Protein AF-A0A9E5IVX5-F1 (afdb_monomer)

Mean predicted aligned error: 14.92 Å

Sequence (224 aa):
MNPSAPPQTTRPIVIATRESRLAMWQAEHVQAILQSRGFEVKLLGMTTQGDQILDRSLSKVGGKGLFVKELEVALSEGRADIAVHSLKDVPMDMPEGFSLACVMEREDPRDAWVSSQYATLMDLPQGAVVGTSSLRRTVLLRALRPDLKIEPLRGNLDTGSCSMPLAAHATLAGDVLSLRAAWGDPEGAVQLVNAAISGAVSSLQDAEDLGLQVAHELKRGGAH

Radius of gyration: 21.96 Å; Cα contacts (8 Å, |Δi|>4): 277; chains: 1; bounding box: 55×34×56 Å

Secondary structure (DSSP, 8-state):
---PPPP--SSPEEEEEESSHHHHHHHHHHHHHHHHTT--EEEEEE--HHHH--SS-TTTS--TTTTTHHHHHHHHTTS-SEE---GGGS-SSPPTT------PPPPP-PPPP--SS-SSGGGSPTT-EEE---HHHHHHHHHH-TT-EEE-----TTS--SSS-EEEEEEEETTEEEEEEEE--TTSSSPPEEEEEEEE-SSHHHHHHHHHHHHHHHHHTT--

pLDDT: mean 76.27, std 16.35, range [35.66, 97.5]

Solvent-accessible surface area (backbone atoms only — not comparable to full-atom values): 13964 Å² total; per-residue (Å²): 133,81,84,73,77,68,83,79,66,95,62,66,47,27,35,27,28,44,64,52,68,70,41,42,49,54,42,49,53,52,42,53,56,44,42,76,61,69,45,56,69,45,81,43,72,38,87,40,69,58,78,72,54,83,89,61,64,66,88,76,55,80,60,95,54,58,77,44,58,69,51,52,49,33,42,75,73,64,73,18,76,46,74,58,73,64,73,91,76,54,67,92,73,67,58,90,98,57,76,90,86,77,81,76,88,79,69,87,84,71,86,82,90,86,64,43,85,42,96,46,84,82,66,54,60,91,58,37,78,44,76,49,65,47,67,71,58,52,55,55,47,42,73,78,42,70,61,52,40,76,41,80,49,81,69,55,88,86,52,70,78,80,73,60,58,67,48,79,50,77,49,74,60,86,51,34,41,34,41,39,36,36,31,40,51,93,85,67,85,50,78,74,18,68,25,68,48,70,46,79,33,94,48,72,65,48,48,48,53,53,50,52,50,34,54,50,45,21,41,74,61,69,38,96

Structure (mmCIF, N/CA/C/O backbone):
data_AF-A0A9E5IVX5-F1
#
_entry.id   AF-A0A9E5IVX5-F1
#
loop_
_atom_site.group_PDB
_atom_site.id
_atom_site.type_symbol
_atom_site.label_atom_id
_atom_site.label_alt_id
_atom_site.label_comp_id
_atom_site.label_asym_id
_atom_site.label_entity_id
_atom_site.label_seq_id
_atom_site.pdbx_PDB_ins_code
_atom_site.Cartn_x
_atom_site.Cartn_y
_atom_site.Cartn_z
_atom_site.occupancy
_atom_site.B_iso_or_equiv
_atom_site.auth_seq_id
_atom_site.auth_comp_id
_atom_site.auth_asym_id
_atom_site.auth_atom_id
_atom_site.pdbx_PDB_model_num
ATOM 1 N N . MET A 1 1 ? -32.538 -22.907 15.631 1.00 37.72 1 MET A N 1
ATOM 2 C CA . MET A 1 1 ? -31.561 -22.156 16.447 1.00 37.72 1 MET A CA 1
ATOM 3 C C . MET A 1 1 ? -31.585 -20.730 15.933 1.00 37.72 1 MET A C 1
ATOM 5 O O . MET A 1 1 ? -31.342 -20.542 14.750 1.00 37.72 1 MET A O 1
ATOM 9 N N . ASN A 1 2 ? -32.008 -19.770 16.756 1.00 35.66 2 ASN A N 1
ATOM 10 C CA . ASN A 1 2 ? 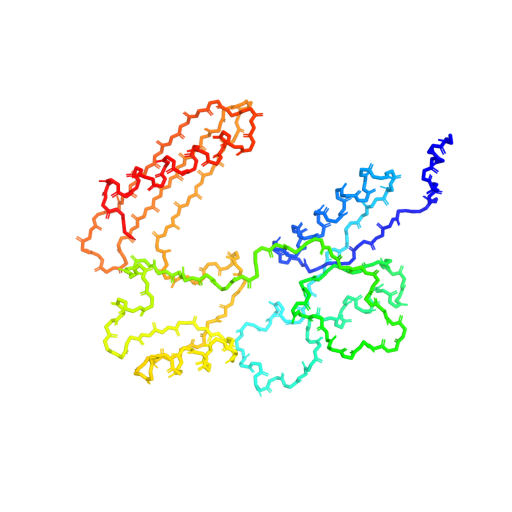-32.056 -18.360 16.364 1.00 35.66 2 ASN A CA 1
ATOM 11 C C . ASN A 1 2 ? -30.627 -17.845 16.139 1.00 35.66 2 ASN A C 1
ATOM 13 O O . ASN A 1 2 ? -29.791 -18.081 17.014 1.00 35.66 2 ASN A O 1
ATOM 17 N N . PRO A 1 3 ? -30.333 -17.124 15.043 1.00 50.91 3 PRO A N 1
ATOM 18 C CA . PRO A 1 3 ? -29.140 -16.299 14.990 1.00 50.91 3 PRO A CA 1
ATOM 19 C C . PRO A 1 3 ? -29.375 -15.150 15.974 1.00 50.91 3 PRO A C 1
ATOM 21 O O . PRO A 1 3 ? -30.138 -14.223 15.712 1.00 50.91 3 PRO A O 1
ATOM 24 N N . SER A 1 4 ? -28.819 -15.279 17.175 1.00 53.94 4 SER A N 1
ATOM 25 C CA . SER A 1 4 ? -28.831 -14.228 18.187 1.00 53.94 4 SER A CA 1
ATOM 26 C C . SER A 1 4 ? -28.247 -12.954 17.583 1.00 53.94 4 SER A C 1
ATOM 28 O O . SER A 1 4 ? -27.148 -12.988 17.028 1.00 53.94 4 SER A O 1
ATOM 30 N N . ALA A 1 5 ? -29.002 -11.859 17.679 1.00 56.22 5 ALA A N 1
ATOM 31 C CA . ALA A 1 5 ? -28.581 -10.539 17.236 1.00 56.22 5 ALA A CA 1
ATOM 32 C C . ALA A 1 5 ? -27.194 -10.190 17.815 1.00 56.22 5 ALA A C 1
ATOM 34 O O . ALA A 1 5 ? -26.908 -10.558 18.961 1.00 56.22 5 ALA A O 1
ATOM 35 N N . PRO A 1 6 ? -26.332 -9.510 17.042 1.00 57.69 6 PRO A N 1
ATOM 36 C CA . PRO A 1 6 ? -25.010 -9.119 17.507 1.00 57.69 6 PRO A CA 1
ATOM 37 C C . PRO A 1 6 ? -25.131 -8.257 18.777 1.00 57.69 6 PRO A C 1
ATOM 39 O O . PRO A 1 6 ? -26.079 -7.474 18.899 1.00 57.69 6 PRO A O 1
ATOM 42 N N . PRO A 1 7 ? -24.206 -8.401 19.745 1.00 56.34 7 PRO A N 1
ATOM 43 C CA . PRO A 1 7 ? -24.205 -7.574 20.943 1.00 56.34 7 PRO A CA 1
ATOM 44 C C . PRO A 1 7 ? -24.099 -6.100 20.541 1.00 56.34 7 PRO A C 1
ATOM 46 O O . PRO A 1 7 ? -23.140 -5.701 19.883 1.00 56.34 7 PRO A O 1
ATOM 49 N N . GLN A 1 8 ? -25.089 -5.293 20.929 1.00 56.38 8 GLN A N 1
ATOM 50 C CA . GLN A 1 8 ? -25.062 -3.847 20.720 1.00 56.38 8 GLN A CA 1
ATOM 51 C C . GLN A 1 8 ? -23.983 -3.248 21.626 1.00 56.38 8 GLN A C 1
ATOM 53 O O . GLN A 1 8 ? -24.196 -3.032 22.820 1.00 56.38 8 GLN A O 1
ATOM 58 N N . THR A 1 9 ? -22.793 -3.018 21.077 1.00 57.31 9 THR A N 1
ATOM 59 C CA . THR A 1 9 ? -21.752 -2.247 21.754 1.00 57.31 9 THR A CA 1
ATOM 60 C C . THR A 1 9 ? -22.249 -0.811 21.886 1.00 57.31 9 THR A C 1
ATOM 62 O O . THR A 1 9 ? -22.510 -0.147 20.888 1.00 57.31 9 THR A O 1
ATOM 65 N N . THR A 1 10 ? -22.397 -0.320 23.117 1.00 70.12 10 THR A N 1
ATOM 66 C CA . THR A 1 10 ? -22.935 1.023 23.407 1.00 70.12 10 THR A CA 1
ATOM 67 C C . THR A 1 10 ? -22.019 2.165 22.961 1.00 70.12 10 THR A C 1
ATOM 69 O O . THR A 1 10 ? -22.434 3.322 22.983 1.00 70.12 10 THR A O 1
ATOM 72 N N . ARG A 1 11 ? -20.781 1.856 22.554 1.00 87.50 11 ARG A N 1
ATOM 73 C CA . ARG A 1 11 ? -19.836 2.804 21.961 1.00 87.50 11 ARG A CA 1
ATOM 74 C C . ARG A 1 11 ? -19.312 2.281 20.617 1.00 87.50 11 ARG A C 1
ATOM 76 O O . ARG A 1 11 ? -19.150 1.065 20.486 1.00 87.50 11 ARG A O 1
ATOM 83 N N . PRO A 1 12 ? -19.030 3.174 19.652 1.00 92.25 12 PRO A N 1
ATOM 84 C CA . PRO A 1 12 ? -18.458 2.794 18.366 1.00 92.25 12 PRO A CA 1
ATOM 85 C C . PRO A 1 12 ? -17.079 2.158 18.532 1.00 92.25 12 PRO A C 1
ATOM 87 O O . PRO A 1 12 ? -16.297 2.592 19.379 1.00 92.25 12 PRO A O 1
ATOM 90 N N . ILE A 1 13 ? -16.780 1.182 17.676 1.00 95.69 13 ILE A N 1
ATOM 91 C CA . ILE A 1 13 ? -15.434 0.631 17.503 1.00 95.69 13 ILE A CA 1
ATOM 92 C C . ILE A 1 13 ? -14.609 1.655 16.724 1.00 95.69 13 ILE A C 1
ATOM 94 O O . ILE A 1 13 ? -14.998 2.065 15.628 1.00 95.69 13 ILE A O 1
ATOM 98 N N . VAL A 1 14 ? -13.467 2.063 17.263 1.00 97.50 14 VAL A N 1
ATOM 99 C CA . VAL A 1 14 ? -12.562 3.001 16.595 1.00 97.50 14 VAL A CA 1
ATOM 100 C C . VAL A 1 14 ? -11.386 2.244 15.979 1.00 97.50 14 VAL A C 1
ATOM 102 O O . VAL A 1 14 ? -10.623 1.582 16.682 1.00 97.50 14 VAL A O 1
ATOM 105 N N . ILE A 1 15 ? -11.238 2.352 14.658 1.00 96.75 15 ILE A N 1
ATOM 106 C CA . ILE A 1 15 ? -10.149 1.746 13.887 1.00 96.75 15 ILE A CA 1
ATOM 107 C C . ILE A 1 15 ? -9.044 2.777 13.672 1.00 96.75 15 ILE A C 1
ATOM 109 O O . ILE A 1 15 ? -9.254 3.761 12.965 1.00 96.75 15 ILE A O 1
ATOM 113 N N . ALA A 1 16 ? -7.857 2.536 14.221 1.00 94.81 16 ALA A N 1
ATOM 114 C CA . ALA A 1 16 ? -6.663 3.299 13.884 1.00 94.81 16 ALA A CA 1
ATOM 115 C C . ALA A 1 16 ? -6.093 2.840 12.531 1.00 94.81 16 ALA A C 1
ATOM 117 O O . ALA A 1 16 ? -5.931 1.640 12.284 1.00 94.81 16 ALA A O 1
ATOM 118 N N . THR A 1 17 ? -5.774 3.791 11.654 1.00 92.19 17 THR A N 1
ATOM 119 C CA . THR A 1 17 ? -5.167 3.516 10.344 1.00 92.19 17 THR A CA 1
ATOM 120 C C . THR A 1 17 ? -4.255 4.655 9.892 1.00 92.19 17 THR A C 1
ATOM 122 O O . THR A 1 17 ? -4.360 5.785 10.369 1.00 92.19 17 THR A O 1
ATOM 125 N N . ARG A 1 18 ? -3.352 4.366 8.952 1.00 87.19 18 ARG A N 1
ATOM 126 C CA . ARG A 1 18 ? -2.540 5.390 8.280 1.00 87.19 18 ARG A CA 1
ATOM 127 C C . ARG A 1 18 ? -3.379 6.163 7.266 1.00 87.19 18 ARG A C 1
ATOM 129 O O . ARG A 1 18 ? -4.259 5.598 6.629 1.00 87.19 18 ARG A O 1
ATOM 136 N N . GLU A 1 19 ? -3.027 7.424 7.033 1.00 84.94 19 GLU A N 1
ATOM 137 C CA . GLU A 1 19 ? -3.744 8.297 6.083 1.00 84.94 19 GLU A CA 1
ATOM 138 C C . GLU A 1 19 ? -3.417 8.041 4.602 1.00 84.94 19 GLU A C 1
ATOM 140 O O . GLU A 1 19 ? -4.061 8.603 3.718 1.00 84.94 19 GLU A O 1
ATOM 145 N N . SER A 1 20 ? -2.439 7.182 4.288 1.00 81.50 20 SER A N 1
ATOM 146 C CA . SER A 1 20 ? -2.194 6.769 2.898 1.00 81.50 20 SER A CA 1
ATOM 147 C C . SER A 1 20 ? -3.444 6.108 2.303 1.00 81.50 20 SER A C 1
ATOM 149 O O . SER A 1 20 ? -4.089 5.316 2.994 1.00 81.50 20 SER A O 1
ATOM 151 N N . ARG A 1 21 ? -3.763 6.345 1.021 1.00 80.69 21 ARG A N 1
ATOM 152 C CA . ARG A 1 21 ? -5.026 5.871 0.421 1.00 80.69 21 ARG A CA 1
ATOM 153 C C . ARG A 1 21 ? -5.206 4.363 0.514 1.00 80.69 21 ARG A C 1
ATOM 155 O O . ARG A 1 21 ? -6.308 3.911 0.792 1.00 80.69 21 ARG A O 1
ATOM 162 N N . LEU A 1 22 ? -4.136 3.583 0.333 1.00 83.81 22 LEU A N 1
ATOM 163 C CA . LEU A 1 22 ? -4.209 2.127 0.491 1.00 83.81 22 LEU A CA 1
ATOM 164 C C . LEU A 1 22 ? -4.570 1.727 1.931 1.00 83.81 22 LEU A C 1
ATOM 166 O O . LEU A 1 22 ? -5.384 0.831 2.122 1.00 83.81 22 LEU A O 1
ATOM 170 N N . ALA A 1 23 ? -3.990 2.378 2.940 1.00 86.50 23 ALA A N 1
ATOM 171 C CA . ALA A 1 23 ? -4.303 2.079 4.337 1.00 86.50 23 ALA A CA 1
ATOM 172 C C . ALA A 1 23 ? -5.721 2.532 4.724 1.00 86.50 23 ALA A C 1
ATOM 174 O O . ALA A 1 23 ? -6.419 1.813 5.440 1.00 86.50 23 ALA A O 1
ATOM 175 N N . MET A 1 24 ? -6.177 3.674 4.200 1.00 90.81 24 MET A N 1
ATOM 176 C CA . MET A 1 24 ? -7.567 4.111 4.342 1.00 90.81 24 MET A CA 1
ATOM 177 C C . MET A 1 24 ? -8.526 3.113 3.695 1.00 90.81 24 MET A C 1
ATOM 179 O O . MET A 1 24 ? -9.446 2.659 4.362 1.00 90.81 24 MET A O 1
ATOM 183 N N . TRP A 1 25 ? -8.250 2.666 2.466 1.00 92.25 25 TRP A N 1
ATOM 184 C CA . TRP A 1 25 ? -9.056 1.648 1.788 1.00 92.25 25 TRP A CA 1
ATOM 185 C C . TRP A 1 25 ? -9.112 0.329 2.576 1.00 92.25 25 TRP A C 1
ATOM 187 O O . TRP A 1 25 ? -10.178 -0.258 2.734 1.00 92.25 25 TRP A O 1
ATOM 197 N N . GLN A 1 26 ? -7.981 -0.125 3.131 1.00 90.75 26 GLN A N 1
ATOM 198 C CA . GLN A 1 26 ? -7.939 -1.321 3.984 1.00 90.75 26 GLN A CA 1
ATOM 199 C C . GLN A 1 26 ? -8.815 -1.155 5.234 1.00 90.75 26 GLN A C 1
ATOM 201 O O . GLN A 1 26 ? -9.540 -2.076 5.614 1.00 90.75 26 GLN A O 1
ATOM 206 N N . ALA A 1 27 ? -8.775 0.020 5.864 1.00 94.81 27 ALA A N 1
ATOM 207 C CA . ALA A 1 27 ? -9.587 0.317 7.037 1.00 94.81 27 ALA A CA 1
ATOM 208 C C . ALA A 1 27 ? -11.080 0.450 6.700 1.00 94.81 27 ALA A C 1
ATOM 210 O O . ALA A 1 27 ? -11.909 -0.074 7.440 1.00 94.81 27 ALA A O 1
ATOM 211 N N . GLU A 1 28 ? -11.425 1.074 5.572 1.00 95.75 28 GLU A N 1
ATOM 212 C CA . GLU A 1 28 ? -12.791 1.164 5.039 1.00 95.75 28 GLU A CA 1
ATOM 213 C C . GLU A 1 28 ? -13.356 -0.223 4.704 1.00 95.75 28 GLU A C 1
ATOM 215 O O . GLU A 1 28 ? -14.508 -0.520 5.015 1.00 95.75 28 GLU A O 1
ATOM 220 N N . HIS A 1 29 ? -12.538 -1.116 4.143 1.00 95.25 29 HIS A N 1
ATOM 221 C CA . HIS A 1 29 ? -12.938 -2.495 3.867 1.00 95.25 29 HIS A CA 1
ATOM 222 C C . HIS A 1 29 ? -13.285 -3.259 5.160 1.00 95.25 29 HIS A C 1
ATOM 224 O O . HIS A 1 29 ? -14.339 -3.894 5.255 1.00 95.25 29 HIS A O 1
ATOM 230 N N . VAL A 1 30 ? -12.451 -3.139 6.201 1.00 95.38 30 VAL A N 1
ATOM 231 C CA . VAL A 1 30 ? -12.738 -3.709 7.532 1.00 95.38 30 VAL A CA 1
ATOM 232 C C . VAL A 1 30 ? -13.971 -3.059 8.163 1.00 95.38 30 VAL A C 1
ATOM 234 O O . VAL A 1 30 ? -14.818 -3.756 8.731 1.00 95.38 30 VAL A O 1
ATOM 237 N N . GLN A 1 31 ? -14.096 -1.737 8.044 1.00 96.75 31 GLN A N 1
ATOM 238 C CA . GLN A 1 31 ? -15.239 -0.972 8.532 1.00 96.75 31 GLN A CA 1
ATOM 239 C C . GLN A 1 31 ? -16.544 -1.477 7.912 1.00 96.75 31 GLN A C 1
ATOM 241 O O . GLN A 1 31 ? -17.482 -1.760 8.655 1.00 96.75 31 GLN A O 1
ATOM 246 N N . ALA A 1 32 ? -16.595 -1.655 6.590 1.00 96.44 32 ALA A N 1
ATOM 247 C CA . ALA A 1 32 ? -17.776 -2.145 5.884 1.00 96.44 32 ALA A CA 1
ATOM 248 C C . ALA A 1 32 ? -18.198 -3.542 6.370 1.00 96.44 32 ALA A C 1
ATOM 250 O O . ALA A 1 32 ? -19.381 -3.793 6.612 1.00 96.44 32 ALA A O 1
ATOM 251 N N . ILE A 1 33 ? -17.236 -4.443 6.600 1.00 94.88 33 ILE A N 1
ATOM 252 C CA . ILE A 1 33 ? -17.513 -5.784 7.135 1.00 94.88 33 ILE A CA 1
ATOM 253 C C . ILE A 1 33 ? -18.098 -5.701 8.547 1.00 94.88 33 ILE A C 1
ATOM 255 O O . ILE A 1 33 ? -19.093 -6.366 8.840 1.00 94.88 33 ILE A O 1
ATOM 259 N N . LEU A 1 34 ? -17.519 -4.890 9.431 1.00 94.06 34 LEU A N 1
ATOM 260 C CA . LEU A 1 34 ? -18.025 -4.724 10.796 1.00 94.06 34 LEU A CA 1
ATOM 261 C C . LEU A 1 34 ? -19.409 -4.053 10.821 1.00 94.06 34 LEU A C 1
ATOM 263 O O . LEU A 1 34 ? -20.295 -4.506 11.545 1.00 94.06 34 LEU A O 1
ATOM 267 N N . GLN A 1 35 ? -19.635 -3.045 9.980 1.00 94.38 35 GLN A N 1
ATOM 268 C CA . GLN A 1 35 ? -20.938 -2.391 9.833 1.00 94.38 35 GLN A CA 1
ATOM 269 C C . GLN A 1 35 ? -22.010 -3.358 9.317 1.00 94.38 35 GLN A C 1
ATOM 271 O O . GLN A 1 35 ? -23.116 -3.383 9.855 1.00 94.38 35 GLN A O 1
ATOM 276 N N . SER A 1 36 ? -21.677 -4.231 8.357 1.00 93.81 36 SER A N 1
ATOM 277 C CA . SER A 1 36 ? -22.594 -5.281 7.875 1.00 93.81 36 SER A CA 1
ATOM 278 C C . SER A 1 36 ? -23.009 -6.274 8.971 1.00 93.81 36 SER A C 1
ATOM 280 O O . SER A 1 36 ? -24.056 -6.912 8.881 1.00 93.81 36 SER A O 1
ATOM 282 N N . ARG A 1 37 ? -22.207 -6.375 10.039 1.00 93.31 37 ARG A N 1
ATOM 283 C CA . ARG A 1 37 ? -22.467 -7.197 11.228 1.00 93.31 37 ARG A CA 1
ATOM 284 C C . ARG A 1 37 ? -23.140 -6.420 12.362 1.00 93.31 37 ARG A C 1
ATOM 286 O O . ARG A 1 37 ? -23.275 -6.964 13.453 1.00 93.31 37 ARG A O 1
ATOM 293 N N . GLY A 1 38 ? -23.572 -5.182 12.120 1.00 93.50 38 GLY A N 1
ATOM 294 C CA . GLY A 1 38 ? -24.344 -4.377 13.066 1.00 93.50 38 GLY A CA 1
ATOM 295 C C . GLY A 1 38 ? -23.522 -3.569 14.073 1.00 93.50 38 GLY A C 1
ATOM 296 O O . GLY A 1 38 ? -24.096 -3.073 15.039 1.00 93.50 38 GLY A O 1
ATOM 297 N N . PHE A 1 39 ? -22.208 -3.423 13.875 1.00 94.75 39 PHE A N 1
ATOM 298 C CA . PHE A 1 39 ? -21.375 -2.566 14.724 1.00 94.75 39 PHE A CA 1
ATOM 299 C C . PHE A 1 39 ? -21.350 -1.121 14.209 1.00 94.75 39 PHE A C 1
ATOM 301 O O . PHE A 1 39 ? -21.232 -0.881 13.007 1.00 94.75 39 PHE A O 1
ATOM 308 N N . GLU A 1 40 ? -21.391 -0.145 15.119 1.00 95.62 40 GLU A N 1
ATOM 309 C CA . GLU A 1 40 ? -21.012 1.232 14.790 1.00 95.62 40 GLU A CA 1
ATOM 310 C C . GLU A 1 40 ? -19.481 1.324 14.755 1.00 95.62 40 GLU A C 1
ATOM 312 O O . GLU A 1 40 ? -18.808 0.870 15.682 1.00 95.62 40 GLU A O 1
ATOM 317 N N . VAL A 1 41 ? -18.921 1.894 13.686 1.00 96.94 41 VAL A N 1
ATOM 318 C CA . VAL A 1 41 ? -17.470 1.900 13.451 1.00 96.94 41 VAL A CA 1
ATOM 319 C C . VAL A 1 41 ? -17.004 3.259 12.944 1.00 96.94 41 VAL A C 1
ATOM 321 O O . VAL A 1 41 ? -17.572 3.792 11.987 1.00 96.94 41 VAL A O 1
ATOM 324 N N . LYS A 1 42 ? -15.938 3.790 13.549 1.00 97.12 42 LYS A N 1
ATOM 325 C CA . LYS A 1 42 ? -15.286 5.056 13.180 1.00 97.12 42 LYS A CA 1
ATOM 326 C C . LYS A 1 42 ? -13.834 4.814 12.780 1.00 97.12 42 LYS A C 1
ATOM 328 O O . LYS A 1 42 ? -13.182 3.933 13.331 1.00 97.12 42 LYS A O 1
ATOM 333 N N . LEU A 1 43 ? -13.328 5.622 11.854 1.00 96.44 43 LEU A N 1
ATOM 334 C CA . LEU A 1 43 ? -11.923 5.606 11.455 1.00 96.44 43 LEU A CA 1
ATOM 335 C C . LEU A 1 43 ? -11.169 6.745 12.145 1.00 96.44 43 LEU A C 1
ATOM 337 O O . LEU A 1 43 ? -11.640 7.881 12.174 1.00 96.44 43 LEU A O 1
ATOM 341 N N . LEU A 1 44 ? -9.993 6.431 12.677 1.00 94.56 44 LEU A N 1
ATOM 342 C CA . LEU A 1 44 ? -9.016 7.374 13.200 1.00 94.56 44 LEU A CA 1
ATOM 343 C C . LEU A 1 44 ? -7.788 7.336 12.284 1.00 94.56 44 LEU A C 1
ATOM 345 O O . LEU A 1 44 ? -6.911 6.483 12.438 1.00 94.56 44 LEU A O 1
ATOM 349 N N . GLY A 1 45 ? -7.760 8.247 11.312 1.00 90.00 45 GLY A N 1
ATOM 350 C CA . GLY A 1 45 ? -6.605 8.457 10.442 1.00 90.00 45 GLY A CA 1
ATOM 351 C C . GLY A 1 45 ? -5.448 9.089 11.212 1.00 90.00 45 GLY A C 1
ATOM 352 O O . GLY A 1 45 ? -5.651 10.001 12.016 1.00 90.00 45 GLY A O 1
ATOM 353 N N . MET A 1 46 ? -4.240 8.573 11.001 1.00 83.94 46 MET A N 1
ATOM 354 C CA . MET A 1 46 ? -3.021 9.058 11.641 1.00 83.94 46 MET A CA 1
ATOM 355 C C . MET A 1 46 ? -1.884 9.180 10.626 1.00 83.94 46 MET A C 1
ATOM 357 O O . MET A 1 46 ? -1.616 8.257 9.852 1.00 83.94 46 MET A O 1
ATOM 361 N N . THR A 1 47 ? -1.170 10.301 10.660 1.00 73.88 47 THR A N 1
ATOM 362 C CA . THR A 1 47 ? 0.097 10.455 9.941 1.00 73.88 47 THR A CA 1
ATOM 363 C C . THR A 1 47 ? 1.221 9.784 10.739 1.00 73.88 47 THR A C 1
ATOM 365 O O . THR A 1 47 ? 1.374 10.056 11.930 1.00 73.88 47 THR A O 1
ATOM 368 N N . THR A 1 48 ? 2.034 8.933 10.107 1.00 65.50 48 THR A N 1
ATOM 369 C CA . THR A 1 48 ? 3.201 8.308 10.769 1.00 65.50 48 THR A CA 1
ATOM 370 C C . THR A 1 48 ? 4.500 9.025 10.407 1.00 65.50 48 THR A C 1
ATOM 372 O O . THR A 1 48 ? 4.593 9.656 9.352 1.00 65.50 48 THR A O 1
ATOM 375 N N . GLN A 1 49 ? 5.553 8.898 11.224 1.00 60.22 49 GLN A N 1
ATOM 376 C CA . GLN A 1 49 ? 6.877 9.434 10.853 1.00 60.22 49 GLN A CA 1
ATOM 377 C C . GLN A 1 49 ? 7.411 8.842 9.540 1.00 60.22 49 GLN A C 1
ATOM 379 O O . GLN A 1 49 ? 8.109 9.523 8.787 1.00 60.22 49 GLN A O 1
ATOM 384 N N . GLY A 1 50 ? 7.057 7.593 9.225 1.00 57.03 50 GLY A N 1
ATOM 385 C CA . GLY A 1 50 ? 7.414 6.966 7.955 1.00 57.03 50 GLY A CA 1
ATOM 386 C C . GLY A 1 50 ? 6.743 7.601 6.729 1.00 57.03 50 GLY A C 1
ATOM 387 O O . GLY A 1 50 ? 7.303 7.517 5.639 1.00 57.03 50 GLY A O 1
ATOM 388 N N . ASP A 1 51 ? 5.603 8.282 6.901 1.00 57.81 51 ASP A N 1
ATOM 389 C CA . ASP A 1 51 ? 4.968 9.094 5.849 1.00 57.81 51 ASP A CA 1
ATOM 390 C C . ASP A 1 51 ? 5.694 10.434 5.636 1.00 57.81 51 ASP A C 1
ATOM 392 O O . ASP A 1 51 ? 5.636 11.011 4.552 1.00 57.81 51 ASP A O 1
ATOM 396 N N . GLN A 1 52 ? 6.415 10.920 6.652 1.00 54.38 52 GLN A N 1
ATOM 397 C CA . GLN A 1 52 ? 7.111 12.211 6.627 1.00 54.38 52 GLN A CA 1
ATOM 398 C C . GLN A 1 52 ? 8.573 12.105 6.152 1.00 54.38 52 GLN A C 1
ATOM 400 O O . GLN A 1 52 ? 9.147 13.091 5.692 1.00 54.38 52 GLN A O 1
ATOM 405 N N . ILE A 1 53 ? 9.196 10.920 6.225 1.00 53.75 53 ILE A N 1
ATOM 406 C CA . ILE A 1 53 ? 10.608 10.702 5.860 1.00 53.75 53 ILE A CA 1
ATOM 407 C C . ILE A 1 53 ? 10.710 9.967 4.511 1.00 53.75 53 ILE A C 1
ATOM 409 O O . ILE A 1 53 ? 10.979 8.766 4.443 1.00 53.75 53 ILE A O 1
ATOM 413 N N . LEU A 1 54 ? 10.547 10.705 3.410 1.00 53.06 54 LEU A N 1
ATOM 414 C CA . LEU A 1 54 ? 10.733 10.183 2.045 1.00 53.06 54 LEU A CA 1
ATOM 415 C C . LEU A 1 54 ? 12.218 10.143 1.607 1.00 53.06 54 LEU A C 1
ATOM 417 O O . LEU A 1 54 ? 12.593 9.304 0.789 1.00 53.06 54 LEU A O 1
ATOM 421 N N . ASP A 1 55 ? 13.080 10.961 2.227 1.00 40.03 55 ASP A N 1
ATOM 422 C CA . ASP A 1 55 ? 14.415 11.332 1.709 1.00 40.03 55 ASP A CA 1
ATOM 423 C C . ASP A 1 55 ? 15.632 10.629 2.354 1.00 40.03 55 ASP A C 1
ATOM 425 O O . ASP A 1 55 ? 16.785 10.997 2.115 1.00 40.03 55 ASP A O 1
ATOM 429 N N . ARG A 1 56 ? 15.437 9.607 3.201 1.00 42.56 56 ARG A N 1
ATOM 430 C CA . ARG A 1 56 ? 16.561 8.865 3.814 1.00 42.56 56 ARG A CA 1
ATOM 431 C C . ARG A 1 56 ? 16.389 7.357 3.726 1.00 42.56 56 ARG A C 1
ATOM 433 O O . ARG A 1 56 ? 15.342 6.810 4.065 1.00 42.56 56 ARG A O 1
ATOM 440 N N . SER A 1 57 ? 17.457 6.669 3.313 1.00 42.19 57 SER A N 1
ATOM 441 C CA . SER A 1 57 ? 17.505 5.205 3.293 1.00 42.19 57 SER A CA 1
ATOM 442 C C . SER A 1 57 ? 17.151 4.633 4.671 1.00 42.19 57 SER A C 1
ATOM 444 O O . SER A 1 57 ? 17.761 4.997 5.675 1.00 42.19 57 SER A O 1
ATOM 446 N N . LEU A 1 58 ? 16.199 3.696 4.703 1.00 45.72 58 LEU A N 1
ATOM 447 C CA . LEU A 1 58 ? 15.740 2.963 5.897 1.00 45.72 58 LEU A CA 1
ATOM 448 C C . LEU A 1 58 ? 16.909 2.214 6.552 1.00 45.72 58 LEU A C 1
ATOM 450 O O . LEU A 1 58 ? 16.896 1.978 7.749 1.00 45.72 58 LEU A O 1
ATOM 454 N N . SER A 1 59 ? 17.962 1.905 5.787 1.00 43.09 59 SER A N 1
ATOM 455 C CA . SER A 1 59 ? 19.197 1.327 6.323 1.00 43.09 59 SER A CA 1
ATOM 456 C C . SER A 1 59 ? 19.988 2.277 7.232 1.00 43.09 59 SER A C 1
ATOM 458 O O . SER A 1 59 ? 20.790 1.803 8.030 1.00 43.09 59 SER A O 1
ATOM 460 N N . LYS A 1 60 ? 19.779 3.600 7.133 1.00 37.97 60 LYS A N 1
ATOM 461 C CA . LYS A 1 60 ? 20.413 4.618 7.994 1.00 37.97 60 LYS A CA 1
ATOM 462 C C . LYS A 1 60 ? 19.514 5.094 9.137 1.00 37.97 60 LYS A C 1
ATOM 464 O O . LYS A 1 60 ? 20.027 5.642 10.107 1.00 37.97 60 LYS A O 1
ATOM 469 N N . VAL A 1 61 ? 18.202 4.891 9.037 1.00 44.41 61 VAL A N 1
ATOM 470 C CA . VAL A 1 61 ? 17.233 5.193 10.098 1.00 44.41 61 VAL A CA 1
ATOM 471 C C . VAL A 1 61 ? 16.873 3.867 10.759 1.00 44.41 61 VAL A C 1
ATOM 473 O O . VAL A 1 61 ? 15.874 3.239 10.427 1.00 44.41 61 VAL A O 1
ATOM 476 N N . GLY A 1 62 ? 17.763 3.375 11.619 1.00 37.75 62 GLY A N 1
ATOM 477 C CA . GLY A 1 62 ? 17.524 2.144 12.363 1.00 37.75 62 GLY A CA 1
ATOM 478 C C . GLY A 1 62 ? 16.209 2.216 13.144 1.00 37.75 62 GLY A C 1
ATOM 479 O O . GLY A 1 62 ? 15.974 3.173 13.877 1.00 37.75 62 GLY A O 1
ATOM 480 N N . GLY A 1 63 ? 15.369 1.193 12.995 1.00 39.44 63 GLY A N 1
ATOM 481 C CA . GLY A 1 63 ? 14.186 0.999 13.830 1.00 39.44 63 GLY A CA 1
ATOM 482 C C . GLY A 1 63 ? 13.144 0.100 13.175 1.00 39.44 63 GLY A C 1
ATOM 483 O O . GLY A 1 63 ? 12.341 0.559 12.367 1.00 39.44 63 GLY A O 1
ATOM 484 N N . LYS A 1 64 ? 13.125 -1.187 13.546 1.00 45.81 64 LYS A N 1
ATOM 485 C CA . LYS A 1 64 ? 11.931 -2.035 13.390 1.00 45.81 64 LYS A CA 1
ATOM 486 C C . LYS A 1 64 ? 10.744 -1.282 14.030 1.00 45.81 64 LYS A C 1
ATOM 488 O O . LYS A 1 64 ? 10.871 -0.877 15.180 1.00 45.81 64 LYS A O 1
ATOM 493 N N . GLY A 1 65 ? 9.642 -1.064 13.304 1.00 50.75 65 GLY A N 1
ATOM 494 C CA . GLY A 1 65 ? 8.411 -0.466 13.864 1.00 50.75 65 GLY A CA 1
ATOM 495 C C . GLY A 1 65 ? 8.077 0.983 13.470 1.00 50.75 65 GLY A C 1
ATOM 496 O O . GLY A 1 65 ? 7.182 1.572 14.069 1.00 50.75 65 GLY A O 1
ATOM 497 N N . LEU A 1 66 ? 8.730 1.560 12.452 1.00 53.03 66 LEU A N 1
ATOM 498 C CA . LEU A 1 66 ? 8.549 2.970 12.042 1.00 53.03 66 LEU A CA 1
ATOM 499 C C . LEU A 1 66 ? 7.123 3.377 11.592 1.00 53.03 66 LEU A C 1
ATOM 501 O O . LEU A 1 66 ? 6.866 4.563 11.430 1.00 53.03 66 LEU A O 1
ATOM 505 N N . PHE A 1 67 ? 6.223 2.413 11.371 1.00 52.97 67 PHE A N 1
ATOM 506 C CA . PHE A 1 67 ? 4.830 2.638 10.950 1.00 52.97 67 PHE A CA 1
ATOM 507 C C . PHE A 1 67 ? 3.791 2.146 11.969 1.00 52.97 67 PHE A C 1
ATOM 509 O O . PHE A 1 67 ? 2.593 2.248 11.716 1.00 52.97 67 PHE A O 1
ATOM 516 N N . VAL A 1 68 ? 4.238 1.540 13.073 1.00 60.25 68 VAL A N 1
ATOM 517 C CA . VAL A 1 68 ? 3.365 0.825 14.020 1.00 60.25 68 VAL A CA 1
ATOM 518 C C . VAL A 1 68 ? 3.265 1.579 15.346 1.00 60.25 68 VAL A C 1
ATOM 520 O O . VAL A 1 68 ? 2.219 1.559 15.985 1.00 60.25 68 VAL A O 1
ATOM 523 N N . LYS A 1 69 ? 4.297 2.352 15.702 1.00 72.25 69 LYS A N 1
ATOM 524 C CA . LYS A 1 69 ? 4.388 3.041 16.991 1.00 72.25 69 LYS A CA 1
ATOM 525 C C . LYS A 1 69 ? 3.243 4.025 17.239 1.00 72.25 69 LYS A C 1
ATOM 527 O O . LYS A 1 69 ? 2.709 4.076 18.340 1.00 72.25 69 LYS A O 1
ATOM 532 N N . GLU A 1 70 ? 2.845 4.813 16.245 1.00 75.81 70 GLU A N 1
ATOM 533 C CA . GLU A 1 70 ? 1.765 5.792 16.412 1.00 75.81 70 GLU A CA 1
ATOM 534 C C . GLU A 1 70 ? 0.394 5.119 16.593 1.00 75.81 70 GLU A C 1
ATOM 536 O O . GLU A 1 70 ? -0.424 5.586 17.389 1.00 75.81 70 GLU A O 1
ATOM 541 N N . LEU A 1 71 ? 0.164 3.999 15.903 1.00 82.31 71 LEU A N 1
ATOM 542 C CA . LEU A 1 71 ? -1.071 3.218 16.008 1.00 82.31 71 LEU A CA 1
ATOM 543 C C . LEU A 1 71 ? -1.124 2.453 17.340 1.00 82.31 71 LEU A C 1
ATOM 545 O O . LEU A 1 71 ? -2.157 2.455 18.005 1.00 82.31 71 LEU A O 1
ATOM 549 N N . GLU A 1 72 ? 0.004 1.900 17.791 1.00 83.12 72 GLU A N 1
ATOM 550 C CA . GLU A 1 72 ? 0.163 1.306 19.127 1.00 83.12 72 GLU A CA 1
ATOM 551 C C . GLU A 1 72 ? -0.127 2.314 20.245 1.00 83.12 72 GLU A C 1
ATOM 553 O O . GLU A 1 72 ? -0.809 1.980 21.211 1.00 83.12 72 GLU A O 1
ATOM 558 N N . VAL A 1 73 ? 0.336 3.562 20.107 1.00 84.94 73 VAL A N 1
ATOM 559 C CA . VAL A 1 73 ? 0.031 4.635 21.068 1.00 84.94 73 VAL A CA 1
ATOM 560 C C . VAL A 1 73 ? -1.465 4.959 21.078 1.00 84.94 73 VAL A C 1
ATOM 562 O O . VAL A 1 73 ? -2.045 5.145 22.142 1.00 84.94 73 VAL A O 1
ATOM 565 N N . ALA A 1 74 ? -2.129 4.988 19.918 1.00 88.50 74 ALA A N 1
ATOM 566 C CA . ALA A 1 74 ? -3.576 5.215 19.872 1.00 88.50 74 ALA A CA 1
ATOM 567 C C . ALA A 1 74 ? -4.378 4.107 20.564 1.00 88.50 74 ALA A C 1
ATOM 569 O O . ALA A 1 74 ? -5.366 4.397 21.240 1.00 88.50 74 ALA A O 1
ATOM 570 N N . LEU A 1 75 ? -3.937 2.860 20.418 1.00 90.56 75 LEU A N 1
ATOM 571 C CA . LEU A 1 75 ? -4.525 1.710 21.097 1.00 90.56 75 LEU A CA 1
ATOM 572 C C . LEU A 1 75 ? -4.265 1.747 22.612 1.00 90.56 75 LEU A C 1
ATOM 574 O O . LEU A 1 75 ? -5.193 1.555 23.394 1.00 90.56 75 LEU A O 1
ATOM 578 N N . SER A 1 76 ? -3.034 2.034 23.047 1.00 87.94 76 SER A N 1
ATOM 579 C CA . SER A 1 76 ? -2.676 2.038 24.474 1.00 87.94 76 SER A CA 1
ATOM 580 C C . SER A 1 76 ? -3.310 3.193 25.256 1.00 87.94 76 SER A C 1
ATOM 582 O O . SER A 1 76 ? -3.658 3.027 26.423 1.00 87.94 76 SER A O 1
ATOM 584 N N . GLU A 1 77 ? -3.528 4.340 24.609 1.00 91.94 77 GLU A N 1
ATOM 585 C CA . GLU A 1 77 ? -4.238 5.492 25.180 1.00 91.94 77 GLU A CA 1
ATOM 586 C C . GLU A 1 77 ? -5.771 5.348 25.124 1.00 91.94 77 GLU A C 1
ATOM 588 O O . GLU A 1 77 ? -6.491 6.244 25.566 1.00 91.94 77 GLU A O 1
ATOM 593 N N . GLY A 1 78 ? -6.294 4.254 24.555 1.00 90.81 78 GLY A N 1
ATOM 594 C CA . GLY A 1 78 ? -7.734 4.029 24.399 1.00 90.81 78 GLY A CA 1
ATOM 595 C C . GLY A 1 78 ? -8.411 4.973 23.398 1.00 90.81 78 GLY A C 1
ATOM 596 O O . GLY A 1 78 ? -9.635 5.107 23.405 1.00 90.81 78 GLY A O 1
ATOM 597 N N . ARG A 1 79 ? -7.633 5.637 22.531 1.00 93.25 79 ARG A N 1
ATOM 598 C CA . ARG A 1 79 ? -8.152 6.447 21.415 1.00 93.25 79 ARG A CA 1
ATOM 599 C C . ARG A 1 79 ? -8.656 5.581 20.262 1.00 93.25 79 ARG A C 1
ATOM 601 O O . ARG A 1 79 ? -9.465 6.057 19.471 1.00 93.25 79 ARG A O 1
ATOM 608 N N . ALA A 1 80 ? -8.174 4.345 20.165 1.00 94.44 80 ALA A N 1
ATOM 609 C CA . ALA A 1 80 ? -8.621 3.336 19.217 1.00 94.44 80 ALA A CA 1
ATOM 610 C C . ALA A 1 80 ? -8.809 1.977 19.902 1.00 94.44 80 ALA A C 1
ATOM 612 O O . ALA A 1 80 ? -8.193 1.707 20.930 1.00 94.44 80 ALA A O 1
ATOM 613 N N . ASP A 1 81 ? -9.636 1.120 19.306 1.00 94.50 81 ASP A N 1
ATOM 614 C CA . ASP A 1 81 ? -9.906 -0.236 19.795 1.00 94.50 81 ASP A CA 1
ATOM 615 C C . ASP A 1 81 ? -9.159 -1.299 18.977 1.00 94.50 81 ASP A C 1
ATOM 617 O O . ASP A 1 81 ? -8.722 -2.311 19.523 1.00 94.50 81 ASP A O 1
ATOM 621 N N . ILE A 1 82 ? -9.004 -1.074 17.667 1.00 95.06 82 ILE A N 1
ATOM 622 C CA . ILE A 1 82 ? -8.248 -1.946 16.757 1.00 95.06 82 ILE A CA 1
ATOM 623 C C . ILE A 1 82 ? -7.398 -1.119 15.789 1.00 95.06 82 ILE A C 1
ATOM 625 O O . ILE A 1 82 ? -7.714 0.037 15.514 1.00 95.06 82 ILE A O 1
ATOM 629 N N . ALA A 1 83 ? -6.335 -1.715 15.251 1.00 93.19 83 ALA A N 1
ATOM 630 C CA . ALA A 1 83 ? -5.540 -1.139 14.169 1.00 93.19 83 ALA A CA 1
ATOM 631 C C . ALA A 1 83 ? -5.567 -2.057 12.943 1.00 93.19 83 ALA A C 1
ATOM 633 O O . ALA A 1 83 ? -5.522 -3.282 13.077 1.00 93.19 83 ALA A O 1
ATOM 634 N N . VAL A 1 84 ? -5.634 -1.465 11.748 1.00 92.81 84 VAL A N 1
ATOM 635 C CA . VAL A 1 84 ? -5.610 -2.200 10.474 1.00 92.81 84 VAL A CA 1
ATOM 636 C C . VAL A 1 84 ? -4.276 -1.969 9.776 1.00 92.81 84 VAL A C 1
ATOM 638 O O . VAL A 1 84 ? -3.836 -0.835 9.603 1.00 92.81 84 VAL A O 1
ATOM 641 N N . HIS A 1 85 ? -3.636 -3.063 9.361 1.00 86.06 85 HIS A N 1
ATOM 642 C CA . HIS A 1 85 ? -2.334 -3.050 8.705 1.00 86.06 85 HIS A CA 1
ATOM 643 C C . HIS A 1 85 ? -2.282 -4.025 7.533 1.00 86.06 85 HIS A C 1
ATOM 645 O O . HIS A 1 85 ? -2.894 -5.093 7.550 1.00 86.06 85 HIS A O 1
ATOM 651 N N . SER A 1 86 ? -1.421 -3.714 6.565 1.00 82.38 86 SER A N 1
ATOM 652 C CA . SER A 1 86 ? -0.875 -4.741 5.684 1.00 82.38 86 SER A CA 1
ATOM 653 C C . SER A 1 86 ? -0.020 -5.702 6.511 1.00 82.38 86 SER A C 1
ATOM 655 O O . SER A 1 86 ? 0.939 -5.283 7.153 1.00 82.38 86 SER A O 1
ATOM 657 N N . LEU A 1 87 ? -0.327 -7.001 6.468 1.00 84.75 87 LEU A N 1
ATOM 658 C CA . LEU A 1 87 ? 0.321 -7.995 7.336 1.00 84.75 87 LEU A CA 1
ATOM 659 C C . LEU A 1 87 ? 1.855 -8.033 7.196 1.00 84.75 87 LEU A C 1
ATOM 661 O O . LEU A 1 87 ? 2.557 -8.295 8.164 1.00 84.75 87 LEU A O 1
ATOM 665 N N . LYS A 1 88 ? 2.388 -7.722 6.007 1.00 79.75 88 LYS A N 1
ATOM 666 C CA . LYS A 1 88 ? 3.839 -7.648 5.749 1.00 79.75 88 LYS A CA 1
ATOM 667 C C . LYS A 1 88 ? 4.567 -6.581 6.584 1.00 79.75 88 LYS A C 1
ATOM 669 O O . LYS A 1 88 ? 5.787 -6.647 6.697 1.00 79.75 88 LYS A O 1
ATOM 674 N N . ASP A 1 89 ? 3.828 -5.597 7.093 1.00 78.69 89 ASP A N 1
ATOM 675 C CA . ASP A 1 89 ? 4.349 -4.462 7.855 1.00 78.69 89 ASP A CA 1
ATOM 676 C C . ASP A 1 89 ? 4.163 -4.655 9.374 1.00 78.69 89 ASP A C 1
ATOM 678 O O . ASP A 1 89 ? 4.622 -3.827 10.160 1.00 78.69 89 ASP A O 1
ATOM 682 N N . VAL A 1 90 ? 3.521 -5.754 9.794 1.00 77.31 90 VAL A N 1
ATOM 683 C CA . VAL A 1 90 ? 3.382 -6.144 11.203 1.00 77.31 90 VAL A CA 1
ATOM 684 C C . VAL A 1 90 ? 4.685 -6.813 11.665 1.00 77.31 90 VAL A C 1
ATOM 686 O O . VAL A 1 90 ? 5.221 -7.667 10.949 1.00 77.31 90 VAL A O 1
ATOM 689 N N . PRO A 1 91 ? 5.241 -6.437 12.832 1.00 70.62 91 PRO A N 1
ATOM 690 C CA . PRO A 1 91 ? 6.449 -7.065 13.349 1.00 70.62 91 PRO A CA 1
ATOM 691 C C . PRO A 1 91 ? 6.213 -8.546 13.670 1.00 70.62 91 PRO A C 1
ATOM 693 O O . PRO A 1 91 ? 5.116 -8.961 14.028 1.00 70.62 91 PRO A O 1
ATOM 696 N N . MET A 1 92 ? 7.274 -9.348 13.557 1.00 71.06 92 MET A N 1
ATOM 697 C CA . MET A 1 92 ? 7.238 -10.768 13.931 1.00 71.06 92 MET A CA 1
ATOM 698 C C . MET A 1 92 ? 6.971 -10.950 15.430 1.00 71.06 92 MET A C 1
ATOM 700 O O . MET A 1 92 ? 6.166 -11.794 15.812 1.00 71.06 92 MET A O 1
ATOM 704 N N . ASP A 1 93 ? 7.641 -10.147 16.257 1.00 74.44 93 ASP A N 1
ATOM 705 C CA . ASP A 1 93 ? 7.436 -10.112 17.699 1.00 74.44 93 ASP A CA 1
ATOM 706 C C . ASP A 1 93 ? 6.436 -8.998 18.015 1.00 74.44 93 ASP A C 1
ATOM 708 O O . ASP A 1 93 ? 6.710 -7.823 17.753 1.00 74.44 93 ASP A O 1
ATOM 712 N N . MET A 1 94 ? 5.275 -9.364 18.559 1.00 77.75 94 MET A N 1
ATOM 713 C CA . MET A 1 94 ? 4.297 -8.378 19.012 1.00 77.75 94 MET A CA 1
ATOM 714 C C . MET A 1 94 ? 4.767 -7.740 20.323 1.00 77.75 94 MET A C 1
ATOM 716 O O . MET A 1 94 ? 5.185 -8.473 21.226 1.00 77.75 94 MET A O 1
ATOM 720 N N . PRO A 1 95 ? 4.692 -6.403 20.467 1.00 78.25 95 PRO A N 1
ATOM 721 C CA . PRO A 1 95 ? 4.990 -5.769 21.740 1.00 78.25 95 PRO A CA 1
ATOM 722 C C . PRO A 1 95 ? 3.999 -6.218 22.818 1.00 78.25 95 PRO A C 1
ATOM 724 O O . PRO A 1 95 ? 2.855 -6.586 22.534 1.00 78.25 95 PRO A O 1
ATOM 727 N N . GLU A 1 96 ? 4.443 -6.175 24.071 1.00 81.56 96 GLU A N 1
ATOM 728 C CA . GLU A 1 96 ? 3.607 -6.525 25.215 1.00 81.56 96 GLU A CA 1
ATOM 729 C C . GLU A 1 96 ? 2.321 -5.681 25.237 1.00 81.56 96 GLU A C 1
ATOM 731 O O . GLU A 1 96 ? 2.345 -4.478 24.982 1.00 81.56 96 GLU A O 1
ATOM 736 N N . GLY A 1 97 ? 1.187 -6.326 25.519 1.00 84.75 97 GLY A N 1
ATOM 737 C CA . GLY A 1 97 ? -0.129 -5.681 25.515 1.00 84.75 97 GLY A CA 1
ATOM 738 C C . GLY A 1 97 ? -0.827 -5.645 24.152 1.00 84.75 97 GLY A C 1
ATOM 739 O O . GLY A 1 97 ? -2.004 -5.293 24.096 1.00 84.75 97 GLY A O 1
ATOM 740 N N . PHE A 1 98 ? -0.165 -6.073 23.073 1.00 86.00 98 PHE A N 1
ATOM 741 C CA . PHE A 1 98 ? -0.762 -6.163 21.741 1.00 86.00 98 PHE A CA 1
ATOM 742 C C . PHE A 1 98 ? -0.860 -7.609 21.260 1.00 86.00 98 PHE A C 1
ATOM 744 O O . PHE A 1 98 ? -0.064 -8.475 21.616 1.00 86.00 98 PHE A O 1
ATOM 751 N N . SER A 1 99 ? -1.846 -7.876 20.406 1.00 87.38 99 SER A N 1
ATOM 752 C CA . SER A 1 99 ? -1.992 -9.172 19.747 1.00 87.38 99 SER A CA 1
ATOM 753 C C . SER A 1 99 ? -2.523 -9.001 18.330 1.00 87.38 99 SER A C 1
ATOM 755 O O . SER A 1 99 ? -3.295 -8.083 18.045 1.00 87.38 99 SER A O 1
ATOM 757 N N . LEU A 1 100 ? -2.116 -9.899 17.432 1.00 87.81 100 LEU A N 1
ATOM 758 C CA . LEU A 1 100 ? -2.720 -10.013 16.110 1.00 87.81 100 LEU A CA 1
ATOM 759 C C . LEU A 1 100 ? -4.065 -10.735 16.253 1.00 87.81 100 LEU A C 1
ATOM 761 O O . LEU A 1 100 ? -4.125 -11.962 16.267 1.00 87.81 100 LEU A O 1
ATOM 765 N N . ALA A 1 101 ? -5.140 -9.962 16.397 1.00 88.88 101 ALA A N 1
ATOM 766 C CA . ALA A 1 101 ? -6.466 -10.502 16.694 1.00 88.88 101 ALA A CA 1
ATOM 767 C C . ALA A 1 101 ? -7.147 -11.177 15.490 1.00 88.88 101 ALA A C 1
ATOM 769 O O . ALA A 1 101 ? -7.990 -12.054 15.665 1.00 88.88 101 ALA A O 1
ATOM 770 N N . CYS A 1 102 ? -6.823 -10.749 14.268 1.00 90.38 102 CYS A N 1
ATOM 771 C CA . CYS A 1 102 ? -7.486 -11.215 13.056 1.00 90.38 102 CYS A CA 1
ATOM 772 C C . CYS A 1 102 ? -6.553 -11.116 11.848 1.00 90.38 102 CYS A C 1
ATOM 774 O O . CYS A 1 102 ? -5.795 -10.155 11.712 1.00 90.38 102 CYS A O 1
ATOM 776 N N . VAL A 1 103 ? -6.659 -12.093 10.950 1.00 90.25 103 VAL A N 1
ATOM 777 C CA . VAL A 1 103 ? -6.100 -12.044 9.599 1.00 90.25 103 VAL A CA 1
ATOM 778 C C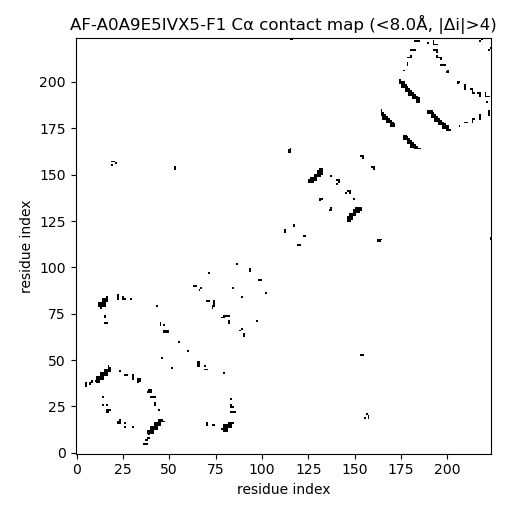 . VAL A 1 103 ? -7.263 -12.230 8.634 1.00 90.25 103 VAL A C 1
ATOM 780 O O . VAL A 1 103 ? -8.034 -13.179 8.768 1.00 90.25 103 VAL A O 1
ATOM 783 N N . MET A 1 104 ? -7.412 -11.297 7.697 1.00 89.00 104 MET A N 1
ATOM 784 C CA . MET A 1 104 ? -8.480 -11.337 6.699 1.00 89.00 104 MET A CA 1
ATOM 785 C C . MET A 1 104 ? -8.202 -12.383 5.618 1.00 89.00 104 MET A C 1
ATOM 787 O O . MET A 1 104 ? -7.105 -12.942 5.538 1.00 89.00 104 MET A O 1
ATOM 791 N N . GLU A 1 105 ? -9.201 -12.626 4.769 1.00 87.44 105 GLU A N 1
ATOM 792 C CA . GLU A 1 105 ? -8.998 -13.389 3.544 1.00 87.44 105 GLU A CA 1
ATOM 793 C C . GLU A 1 105 ? -7.871 -12.767 2.710 1.00 87.44 105 GLU A C 1
ATOM 795 O O . GLU A 1 105 ? -7.692 -11.548 2.658 1.00 87.44 105 GLU A O 1
ATOM 800 N N . ARG A 1 106 ? -7.034 -13.633 2.141 1.00 82.62 106 ARG A N 1
ATOM 801 C CA . ARG A 1 106 ? -5.786 -13.222 1.513 1.00 82.62 106 ARG A CA 1
ATOM 802 C C . ARG A 1 106 ? -6.025 -12.899 0.044 1.00 82.62 106 ARG A C 1
ATOM 804 O O . ARG A 1 106 ? -6.322 -13.798 -0.733 1.00 82.62 106 ARG A O 1
ATOM 811 N N . GLU A 1 107 ? -5.778 -11.648 -0.321 1.00 84.94 107 GLU A N 1
ATOM 812 C CA . GLU A 1 107 ? -5.675 -11.219 -1.718 1.00 84.94 107 GLU A CA 1
ATOM 813 C C . GLU A 1 107 ? -4.441 -11.807 -2.424 1.00 84.94 107 GLU A C 1
ATOM 815 O O . GLU A 1 107 ? -3.575 -12.423 -1.792 1.00 84.94 107 GLU A O 1
ATOM 820 N N . ASP A 1 108 ? -4.334 -11.597 -3.741 1.00 83.75 108 ASP A N 1
ATOM 821 C CA . ASP A 1 108 ? -3.211 -12.090 -4.546 1.00 83.75 108 ASP A CA 1
ATOM 822 C C . ASP A 1 108 ? -1.846 -11.720 -3.917 1.00 83.75 108 ASP A C 1
ATOM 824 O O . ASP A 1 108 ? -1.500 -10.540 -3.796 1.00 83.75 108 ASP A O 1
ATOM 828 N N . PRO A 1 109 ? -1.036 -12.714 -3.502 1.00 80.75 109 PRO A N 1
ATOM 829 C CA . PRO A 1 109 ? 0.216 -12.458 -2.807 1.00 80.75 109 PRO A CA 1
ATOM 830 C C . PRO A 1 109 ? 1.413 -12.226 -3.738 1.00 80.75 109 PRO A C 1
ATOM 832 O O . PRO A 1 109 ? 2.540 -12.108 -3.243 1.00 80.75 109 PRO A O 1
ATOM 835 N N . ARG A 1 110 ? 1.217 -12.252 -5.061 1.00 83.19 110 ARG A N 1
ATOM 836 C CA . ARG A 1 110 ? 2.302 -12.158 -6.044 1.00 83.19 110 ARG A CA 1
ATOM 837 C C . ARG A 1 110 ? 2.865 -10.740 -6.132 1.00 83.19 110 ARG A C 1
ATOM 839 O O . ARG A 1 110 ? 2.197 -9.744 -5.875 1.00 83.19 110 ARG A O 1
ATOM 846 N N . ASP A 1 111 ? 4.132 -10.651 -6.528 1.00 82.38 111 ASP A N 1
ATOM 847 C CA . ASP A 1 111 ? 4.695 -9.385 -6.991 1.00 82.38 111 ASP A CA 1
ATOM 848 C C . ASP A 1 111 ? 4.196 -9.099 -8.416 1.00 82.38 111 ASP A C 1
ATOM 850 O O . ASP A 1 111 ? 4.103 -10.013 -9.235 1.00 82.38 111 ASP A O 1
ATOM 854 N N . ALA A 1 112 ? 3.920 -7.832 -8.723 1.00 80.19 112 ALA A N 1
ATOM 855 C CA . ALA A 1 112 ? 3.587 -7.387 -10.072 1.00 80.19 112 ALA A CA 1
ATOM 856 C C . ALA A 1 112 ? 4.823 -6.811 -10.776 1.00 80.19 112 ALA A C 1
ATOM 858 O O . ALA A 1 112 ? 5.623 -6.095 -10.164 1.00 80.19 112 ALA A O 1
ATOM 859 N N . TRP A 1 113 ? 4.957 -7.106 -12.068 1.00 83.44 113 TRP A N 1
ATOM 860 C CA . TRP A 1 113 ? 5.872 -6.407 -12.965 1.00 83.44 113 TRP A CA 1
ATOM 861 C C . TRP A 1 113 ? 5.160 -5.183 -13.543 1.00 83.44 113 TRP A C 1
ATOM 863 O O . TRP A 1 113 ? 4.024 -5.294 -13.997 1.00 83.44 113 TRP A O 1
ATOM 873 N N . VAL A 1 114 ? 5.814 -4.022 -13.506 1.00 78.00 114 VAL A N 1
ATOM 874 C CA . VAL A 1 114 ? 5.267 -2.764 -14.027 1.00 78.00 114 VAL A CA 1
ATOM 875 C C . VAL A 1 114 ? 6.339 -2.103 -14.879 1.00 78.00 114 VAL A C 1
ATOM 877 O O . VAL A 1 114 ? 7.414 -1.772 -14.381 1.00 78.00 114 VAL A O 1
ATOM 880 N N . SER A 1 115 ? 6.052 -1.932 -16.164 1.00 78.44 115 SER A N 1
ATOM 881 C CA . SER A 1 1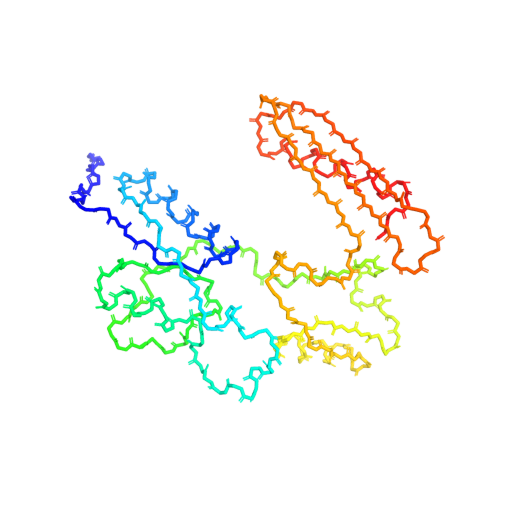15 ? 6.916 -1.255 -17.127 1.00 78.44 115 SER A CA 1
ATOM 882 C C . SER A 1 115 ? 6.059 -0.678 -18.251 1.00 78.44 115 SER A C 1
ATOM 884 O O . SER A 1 115 ? 5.050 -1.273 -18.620 1.00 78.44 115 SER A O 1
ATOM 886 N N . SER A 1 116 ? 6.476 0.470 -18.781 1.00 76.81 116 SER A N 1
ATOM 887 C CA . SER A 1 116 ? 5.903 1.127 -19.963 1.00 76.81 116 SER A CA 1
ATOM 888 C C . SER A 1 116 ? 6.508 0.658 -21.287 1.00 76.81 116 SER A C 1
ATOM 890 O O . SER A 1 116 ? 6.036 1.039 -22.344 1.00 76.81 116 SER A O 1
ATOM 892 N N . GLN A 1 117 ? 7.594 -0.117 -21.251 1.00 79.50 117 GLN A N 1
ATOM 893 C CA . GLN A 1 117 ? 8.341 -0.488 -22.459 1.00 79.50 117 GLN A CA 1
ATOM 894 C C . GLN A 1 117 ? 8.495 -2.003 -22.618 1.00 79.50 117 GLN A C 1
ATOM 896 O O . GLN A 1 117 ? 8.556 -2.504 -23.737 1.00 79.50 117 GLN A O 1
ATOM 901 N N . TYR A 1 118 ? 8.556 -2.748 -21.510 1.00 82.44 118 TYR A N 1
ATOM 902 C CA . TYR A 1 118 ? 8.920 -4.164 -21.518 1.00 82.44 118 TYR A CA 1
ATOM 903 C C . TYR A 1 118 ? 7.843 -5.007 -20.839 1.00 82.44 118 TYR A C 1
ATOM 905 O O . TYR A 1 118 ? 7.551 -4.825 -19.657 1.00 82.44 118 TYR A O 1
ATOM 913 N N . ALA A 1 119 ? 7.269 -5.967 -21.565 1.00 83.69 119 ALA A N 1
ATOM 914 C CA . ALA A 1 119 ? 6.173 -6.794 -21.061 1.00 83.69 119 ALA A CA 1
ATOM 915 C C . ALA A 1 119 ? 6.597 -7.689 -19.886 1.00 83.69 119 ALA A C 1
ATOM 917 O O . ALA A 1 119 ? 5.801 -7.956 -18.984 1.00 83.69 119 ALA A O 1
ATOM 918 N N . THR A 1 120 ? 7.852 -8.141 -19.876 1.00 87.12 120 THR A N 1
ATOM 919 C CA . THR A 1 120 ? 8.394 -9.013 -18.837 1.00 87.12 120 THR A CA 1
ATOM 920 C C . THR A 1 120 ? 9.799 -8.596 -18.408 1.00 87.12 120 THR A C 1
ATOM 922 O O . THR A 1 120 ? 10.516 -7.884 -19.109 1.00 87.12 120 THR A O 1
ATOM 925 N N . LEU A 1 121 ? 10.233 -9.117 -17.258 1.00 84.75 121 LEU A N 1
ATOM 926 C CA . LEU A 1 121 ? 11.606 -8.968 -16.769 1.00 84.75 121 LEU A CA 1
ATOM 927 C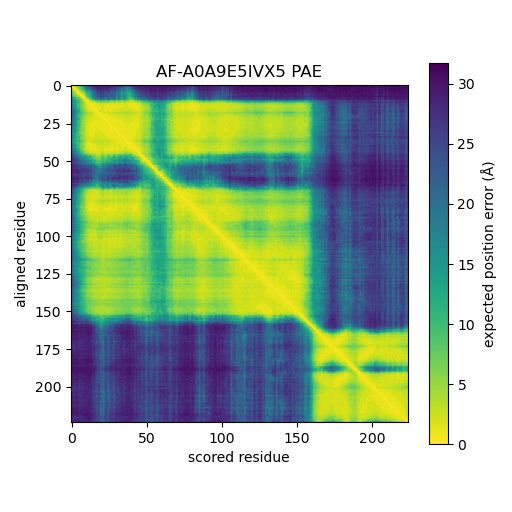 C . LEU A 1 121 ? 12.657 -9.467 -17.780 1.00 84.75 121 LEU A C 1
ATOM 929 O O . LEU A 1 121 ? 13.771 -8.946 -17.821 1.00 84.75 121 LEU A O 1
ATOM 933 N N . MET A 1 122 ? 12.323 -10.494 -18.568 1.00 90.31 122 MET A N 1
ATOM 934 C CA . MET A 1 122 ? 13.268 -11.109 -19.503 1.00 90.31 122 MET A CA 1
ATOM 935 C C . MET A 1 122 ? 13.476 -10.276 -20.766 1.00 90.31 122 MET A C 1
ATOM 937 O O . MET A 1 122 ? 14.523 -10.410 -21.393 1.00 90.31 122 MET A O 1
ATOM 941 N N . ASP A 1 123 ? 12.549 -9.369 -21.074 1.00 91.88 123 ASP A N 1
ATOM 942 C CA . ASP A 1 123 ? 12.633 -8.494 -22.247 1.00 91.88 123 ASP A CA 1
ATOM 943 C C . ASP A 1 123 ? 13.594 -7.314 -22.029 1.00 91.88 123 ASP A C 1
ATOM 945 O O . ASP A 1 123 ? 13.936 -6.602 -22.971 1.00 91.88 123 ASP A O 1
ATOM 949 N N . LEU A 1 124 ? 14.052 -7.098 -20.789 1.00 89.94 124 LEU A N 1
ATOM 950 C CA . LEU A 1 124 ? 14.948 -5.996 -20.460 1.00 89.94 124 LEU A CA 1
ATOM 951 C C . LEU A 1 124 ? 16.317 -6.140 -21.141 1.00 89.94 124 LEU A C 1
ATOM 953 O O . LEU A 1 124 ? 16.947 -7.203 -21.002 1.00 89.94 124 LEU A O 1
ATOM 957 N N . PRO A 1 125 ? 16.854 -5.056 -21.739 1.00 94.00 125 PRO A N 1
ATOM 958 C CA . PRO A 1 125 ? 18.198 -5.059 -22.294 1.00 94.00 125 PRO A CA 1
ATOM 959 C C . PRO A 1 125 ? 19.244 -5.326 -21.207 1.00 94.00 125 PRO A C 1
ATOM 961 O O . PRO A 1 125 ? 19.005 -5.162 -20.005 1.00 94.00 125 PRO A O 1
ATOM 964 N N . GLN A 1 126 ? 20.430 -5.756 -21.631 1.00 94.19 126 GLN A N 1
ATOM 965 C CA . GLN A 1 126 ? 21.528 -6.009 -20.708 1.00 94.19 126 GLN A CA 1
ATOM 966 C C . GLN A 1 126 ? 21.887 -4.733 -19.934 1.00 94.19 126 GLN A C 1
ATOM 968 O O . GLN A 1 126 ? 22.085 -3.671 -20.524 1.00 94.19 126 GLN A O 1
ATOM 973 N N . GLY A 1 127 ? 21.997 -4.836 -18.609 1.00 91.81 127 GLY A N 1
ATOM 974 C CA . GLY A 1 127 ? 22.346 -3.693 -17.762 1.00 91.81 127 GLY A CA 1
ATOM 975 C C . GLY A 1 127 ? 21.205 -2.705 -17.503 1.00 91.81 127 GLY A C 1
ATOM 976 O O . GLY A 1 127 ? 21.477 -1.595 -17.031 1.00 91.81 127 GLY A O 1
ATOM 977 N N . ALA A 1 128 ? 19.958 -3.086 -17.806 1.00 92.31 128 ALA A N 1
ATOM 978 C CA . ALA A 1 128 ? 18.770 -2.280 -17.536 1.00 92.31 128 ALA A CA 1
ATOM 979 C C . ALA A 1 128 ? 18.602 -1.950 -16.044 1.00 92.31 128 ALA A C 1
ATOM 981 O O . ALA A 1 128 ? 19.094 -2.660 -15.161 1.00 92.31 128 ALA A O 1
ATOM 982 N N . VAL A 1 129 ? 17.876 -0.862 -15.775 1.00 89.12 129 VAL A N 1
ATOM 983 C CA . VAL A 1 129 ? 17.598 -0.374 -14.422 1.00 89.12 129 VAL A CA 1
ATOM 984 C C . VAL A 1 129 ? 16.229 -0.863 -13.951 1.00 89.12 129 VAL A C 1
ATOM 986 O O . VAL A 1 129 ? 15.242 -0.706 -14.664 1.00 89.12 129 VAL A O 1
ATOM 989 N N . VAL A 1 130 ? 16.150 -1.413 -12.736 1.00 85.88 130 VAL A N 1
ATOM 990 C CA . VAL A 1 130 ? 14.885 -1.804 -12.090 1.00 85.88 130 VAL A CA 1
ATOM 991 C C . VAL A 1 130 ? 14.749 -1.118 -10.733 1.00 85.88 130 VAL A C 1
ATOM 993 O O . VAL A 1 130 ? 15.622 -1.236 -9.872 1.00 85.88 130 VAL A O 1
ATOM 996 N N . GLY A 1 131 ? 13.629 -0.422 -10.533 1.00 85.56 131 GLY A N 1
ATOM 997 C CA . GLY A 1 131 ? 13.325 0.305 -9.302 1.00 85.56 131 GLY A CA 1
ATOM 998 C C . GLY A 1 131 ? 12.696 -0.582 -8.225 1.00 85.56 131 GLY A C 1
ATOM 999 O O . GLY A 1 131 ? 11.551 -1.013 -8.356 1.00 85.56 131 GLY A O 1
ATOM 1000 N N . THR A 1 132 ? 13.394 -0.831 -7.116 1.00 79.56 132 THR A N 1
ATOM 1001 C CA . THR A 1 132 ? 12.784 -1.411 -5.911 1.00 79.56 132 THR A CA 1
ATOM 1002 C C . THR A 1 132 ? 13.592 -1.114 -4.651 1.00 79.56 132 THR A C 1
ATOM 1004 O O . THR A 1 132 ? 14.809 -1.257 -4.619 1.00 79.56 132 THR A O 1
ATOM 1007 N N . SER A 1 133 ? 12.906 -0.748 -3.564 1.00 78.31 133 SER A N 1
ATOM 1008 C CA . SER A 1 133 ? 13.520 -0.666 -2.226 1.00 78.31 133 SER A CA 1
ATOM 1009 C C . SER A 1 133 ? 13.416 -1.974 -1.424 1.00 78.31 133 SER A C 1
ATOM 1011 O O . SER A 1 133 ? 13.878 -2.038 -0.285 1.00 78.31 133 SER A O 1
ATOM 1013 N N . SER A 1 134 ? 12.785 -3.021 -1.969 1.00 76.31 134 SER A N 1
ATOM 1014 C CA . SER A 1 134 ? 12.594 -4.290 -1.259 1.00 76.31 134 SER A CA 1
ATOM 1015 C C . SER A 1 134 ? 13.822 -5.184 -1.402 1.00 76.31 134 SER A C 1
ATOM 1017 O O . SER A 1 134 ? 14.073 -5.717 -2.480 1.00 76.31 134 SER A O 1
ATOM 1019 N N . LEU A 1 135 ? 14.531 -5.442 -0.297 1.00 71.44 135 LEU A N 1
ATOM 1020 C CA . LEU A 1 135 ? 15.673 -6.367 -0.290 1.00 71.44 135 LEU A CA 1
ATOM 1021 C C . LEU A 1 135 ? 15.295 -7.767 -0.795 1.00 71.44 135 LEU A C 1
ATOM 1023 O O . LEU A 1 135 ? 16.070 -8.380 -1.527 1.00 71.44 135 LEU A O 1
ATOM 1027 N N . ARG A 1 136 ? 14.084 -8.243 -0.466 1.00 80.88 136 ARG A N 1
ATOM 1028 C CA . ARG A 1 136 ? 13.553 -9.521 -0.965 1.00 80.88 136 ARG A CA 1
ATOM 1029 C C . ARG A 1 136 ? 13.537 -9.542 -2.494 1.00 80.88 136 ARG A C 1
ATOM 1031 O O . ARG A 1 136 ? 14.067 -10.472 -3.090 1.00 80.88 136 ARG A O 1
ATOM 1038 N N . ARG A 1 137 ? 12.962 -8.513 -3.126 1.00 78.69 137 ARG A N 1
ATOM 1039 C CA . ARG A 1 137 ? 12.905 -8.415 -4.593 1.00 78.69 137 ARG A CA 1
ATOM 1040 C C . ARG A 1 137 ? 14.300 -8.255 -5.189 1.00 78.69 137 ARG A C 1
ATOM 1042 O O . ARG A 1 137 ? 14.609 -8.944 -6.150 1.00 78.69 137 ARG A O 1
ATOM 1049 N N . THR A 1 138 ? 15.166 -7.436 -4.591 1.00 76.69 138 THR A N 1
ATOM 1050 C CA . THR A 1 138 ? 16.545 -7.233 -5.063 1.00 76.69 138 THR A CA 1
ATOM 1051 C C . THR A 1 138 ? 17.336 -8.536 -5.146 1.00 76.69 138 THR A C 1
ATOM 1053 O O . THR A 1 138 ? 17.986 -8.784 -6.159 1.00 76.69 138 THR A O 1
ATOM 1056 N N . VAL A 1 139 ? 17.284 -9.380 -4.110 1.00 68.44 139 VAL A N 1
ATOM 1057 C CA . VAL A 1 139 ? 18.007 -10.664 -4.106 1.00 68.44 139 VAL A CA 1
ATOM 1058 C C . VAL A 1 139 ? 17.459 -11.604 -5.181 1.00 68.44 139 VAL A C 1
ATOM 1060 O O . VAL A 1 139 ? 18.242 -12.198 -5.919 1.00 68.44 139 VAL A O 1
ATOM 1063 N N . LEU A 1 140 ? 16.132 -11.693 -5.320 1.00 73.75 140 LEU A N 1
ATOM 1064 C CA . LEU A 1 140 ? 15.493 -12.536 -6.337 1.00 73.75 140 LEU A CA 1
ATOM 1065 C C . LEU A 1 140 ? 15.809 -12.061 -7.763 1.00 73.75 140 LEU A C 1
ATOM 1067 O O . LEU A 1 140 ? 16.169 -12.869 -8.615 1.00 73.75 140 LEU A O 1
ATOM 1071 N N . LEU A 1 141 ? 15.740 -10.751 -8.012 1.00 79.31 141 LEU A N 1
ATOM 1072 C CA . LEU A 1 141 ? 16.064 -10.157 -9.310 1.00 79.31 141 LEU A CA 1
ATOM 1073 C C . LEU A 1 141 ? 17.526 -10.397 -9.687 1.00 79.31 141 LEU A C 1
ATOM 1075 O O . LEU A 1 141 ? 17.796 -10.808 -10.809 1.00 79.31 141 LEU A O 1
ATOM 1079 N N . ARG A 1 142 ? 18.465 -10.213 -8.751 1.00 76.94 142 ARG A N 1
ATOM 1080 C CA . ARG A 1 142 ? 19.897 -10.449 -9.004 1.00 76.94 142 ARG A CA 1
ATOM 1081 C C . ARG A 1 142 ? 20.232 -11.919 -9.234 1.00 76.94 142 ARG A C 1
ATOM 1083 O O . ARG A 1 142 ? 21.164 -12.200 -9.976 1.00 76.94 142 ARG A O 1
ATOM 1090 N N . ALA A 1 143 ? 19.499 -12.842 -8.615 1.00 70.88 143 ALA A N 1
ATOM 1091 C CA . ALA A 1 143 ? 19.672 -14.269 -8.872 1.00 70.88 143 ALA A CA 1
ATOM 1092 C C . ALA A 1 143 ? 19.227 -14.652 -10.294 1.00 70.88 143 ALA A C 1
ATOM 1094 O O . ALA A 1 143 ? 19.864 -15.488 -10.927 1.00 70.88 143 ALA A O 1
ATOM 1095 N N . LEU A 1 144 ? 18.155 -14.029 -10.798 1.00 81.19 144 LEU A N 1
ATOM 1096 C CA . LEU A 1 144 ? 17.612 -14.294 -12.135 1.00 81.19 144 LEU A CA 1
ATOM 1097 C C . LEU A 1 144 ? 18.360 -13.549 -13.247 1.00 81.19 144 LEU A C 1
ATOM 1099 O O . LEU A 1 144 ? 18.602 -14.105 -14.315 1.00 81.19 144 LEU A O 1
ATOM 1103 N N . ARG A 1 145 ? 18.710 -12.286 -13.006 1.00 86.75 145 ARG A N 1
ATOM 1104 C CA . ARG A 1 145 ? 19.360 -11.379 -13.957 1.00 86.75 145 ARG A CA 1
ATOM 1105 C C . ARG A 1 145 ? 20.471 -10.589 -13.244 1.00 86.75 145 ARG A C 1
ATOM 1107 O O . ARG A 1 145 ? 20.252 -9.449 -12.824 1.00 86.75 145 ARG A O 1
ATOM 1114 N N . PRO A 1 146 ? 21.671 -11.186 -13.080 1.00 84.81 146 PRO A N 1
ATOM 1115 C CA . PRO A 1 146 ? 22.789 -10.568 -12.357 1.00 84.81 146 PRO A CA 1
ATOM 1116 C C . PRO A 1 146 ? 23.295 -9.256 -12.966 1.00 84.81 146 PRO A C 1
ATOM 1118 O O . PRO A 1 146 ? 23.987 -8.495 -12.293 1.00 84.81 146 PRO A O 1
ATOM 1121 N N . ASP A 1 147 ? 22.977 -9.001 -14.235 1.00 92.31 147 ASP A N 1
ATOM 1122 C CA . ASP A 1 147 ? 23.383 -7.811 -14.975 1.00 92.31 147 ASP A CA 1
ATOM 1123 C C . ASP A 1 147 ? 22.556 -6.559 -14.638 1.00 92.31 147 ASP A C 1
ATOM 1125 O O . ASP A 1 147 ? 23.007 -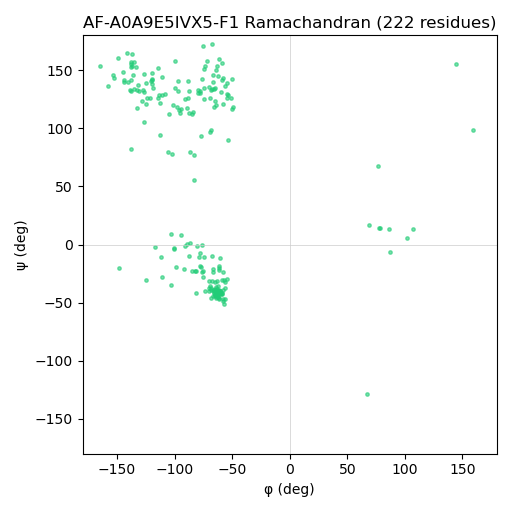5.451 -14.925 1.00 92.31 147 ASP A O 1
ATOM 1129 N N . LEU A 1 148 ? 21.369 -6.706 -14.036 1.00 88.38 148 LEU A N 1
ATOM 1130 C CA . LEU A 1 148 ? 20.480 -5.575 -13.767 1.00 88.38 148 LEU A CA 1
ATOM 1131 C C . LEU A 1 148 ? 21.056 -4.607 -12.732 1.00 88.38 148 LEU A C 1
ATOM 1133 O O . LEU A 1 148 ? 21.572 -4.992 -11.677 1.00 88.38 148 LEU A O 1
ATOM 1137 N N . LYS A 1 149 ? 20.856 -3.317 -12.994 1.00 88.75 149 LYS A N 1
ATOM 1138 C CA . LYS A 1 149 ? 21.117 -2.236 -12.043 1.00 88.75 149 LYS A CA 1
ATOM 1139 C C . LYS A 1 149 ? 19.864 -2.027 -11.197 1.00 88.75 149 LYS A C 1
ATOM 1141 O O . LYS A 1 149 ? 18.822 -1.634 -11.708 1.00 88.75 149 LYS A O 1
ATOM 1146 N N . ILE A 1 150 ? 19.938 -2.322 -9.902 1.00 82.50 150 ILE A N 1
ATOM 1147 C CA . ILE A 1 150 ? 18.791 -2.168 -8.998 1.00 82.50 150 ILE A CA 1
ATOM 1148 C C . ILE A 1 150 ? 18.907 -0.845 -8.250 1.00 82.50 150 ILE A C 1
ATOM 1150 O O . ILE A 1 150 ? 19.845 -0.677 -7.471 1.00 82.50 150 ILE A O 1
ATOM 1154 N N . GLU A 1 151 ? 17.934 0.040 -8.457 1.00 83.38 151 GLU A N 1
ATOM 1155 C CA . GLU A 1 151 ? 17.882 1.370 -7.843 1.00 83.38 151 GLU A CA 1
ATOM 1156 C C . GLU A 1 151 ? 16.740 1.461 -6.817 1.00 83.38 151 GLU A C 1
ATOM 1158 O O . GLU A 1 151 ? 15.677 0.857 -7.006 1.00 83.38 151 GLU A O 1
ATOM 1163 N N . PRO A 1 152 ? 16.919 2.191 -5.703 1.00 73.69 152 PRO A N 1
ATOM 1164 C CA . PRO A 1 152 ? 15.880 2.338 -4.695 1.00 73.69 152 PRO A CA 1
ATOM 1165 C C . PRO A 1 152 ? 14.713 3.180 -5.227 1.00 73.69 152 PRO A C 1
ATOM 1167 O O . PRO A 1 152 ? 14.890 4.321 -5.639 1.00 73.69 152 PRO A O 1
ATOM 1170 N N . LEU A 1 153 ? 13.499 2.633 -5.146 1.00 71.38 153 LEU A N 1
ATOM 1171 C CA . LEU A 1 153 ? 12.250 3.334 -5.467 1.00 71.38 153 LEU A CA 1
ATOM 1172 C C . LEU A 1 153 ? 11.403 3.511 -4.199 1.00 71.38 153 LEU A C 1
ATOM 1174 O O . LEU A 1 153 ? 11.187 2.532 -3.471 1.00 71.38 153 LEU A O 1
ATOM 1178 N N . ARG A 1 154 ? 10.954 4.742 -3.917 1.00 62.00 154 ARG A N 1
ATOM 1179 C CA . ARG A 1 154 ? 10.114 5.110 -2.760 1.00 62.00 154 ARG A CA 1
ATOM 1180 C C . ARG A 1 154 ? 8.944 6.007 -3.160 1.00 62.00 154 ARG A C 1
ATOM 1182 O O . ARG A 1 154 ? 9.049 6.763 -4.117 1.00 62.00 154 ARG A O 1
ATOM 1189 N N . GLY A 1 155 ? 7.871 5.921 -2.378 1.00 57.25 155 GLY A N 1
ATOM 1190 C CA . GLY A 1 155 ? 6.612 6.644 -2.553 1.00 57.25 155 GLY A CA 1
ATOM 1191 C C . GLY A 1 155 ? 5.431 5.765 -2.134 1.00 57.25 155 GLY A C 1
ATOM 1192 O O . GLY A 1 155 ? 5.539 4.536 -2.140 1.00 57.25 155 GLY A O 1
ATOM 1193 N N . ASN A 1 156 ? 4.314 6.386 -1.756 1.00 52.47 156 ASN A N 1
ATOM 1194 C CA . ASN A 1 156 ? 3.021 5.705 -1.691 1.00 52.47 156 ASN A CA 1
ATOM 1195 C C . ASN A 1 156 ? 2.529 5.432 -3.121 1.00 52.47 156 ASN A C 1
ATOM 1197 O O . ASN A 1 156 ? 2.939 6.122 -4.052 1.00 52.47 156 ASN A O 1
ATOM 1201 N N . LEU A 1 157 ? 1.630 4.461 -3.304 1.00 53.12 157 LEU A N 1
ATOM 1202 C CA . LEU A 1 157 ? 1.045 4.173 -4.624 1.00 53.12 157 LEU A CA 1
ATOM 1203 C C . LEU A 1 157 ? 0.399 5.422 -5.261 1.00 53.12 157 LEU A C 1
ATOM 1205 O O . LEU A 1 157 ? 0.416 5.556 -6.479 1.00 53.12 157 LEU A O 1
ATOM 1209 N N . ASP A 1 158 ? -0.108 6.351 -4.441 1.00 42.34 158 ASP A N 1
ATOM 1210 C CA . ASP A 1 158 ? -0.735 7.604 -4.892 1.00 42.34 158 ASP A CA 1
ATOM 1211 C C . ASP A 1 158 ? 0.258 8.723 -5.212 1.00 42.34 158 ASP A C 1
ATOM 1213 O O . ASP A 1 158 ? -0.042 9.614 -6.004 1.00 42.34 158 ASP A O 1
ATOM 1217 N N . THR A 1 159 ? 1.465 8.675 -4.645 1.00 40.62 159 THR A N 1
ATOM 1218 C CA . THR A 1 159 ? 2.589 9.457 -5.162 1.00 40.62 159 THR A CA 1
ATOM 1219 C C . THR A 1 159 ? 3.184 8.644 -6.299 1.00 40.62 159 THR A C 1
ATOM 1221 O O . THR A 1 159 ? 4.190 7.958 -6.117 1.00 40.62 159 THR A O 1
ATOM 1224 N N . GLY A 1 160 ? 2.521 8.662 -7.455 1.00 44.81 160 GLY A N 1
ATOM 1225 C CA . GLY A 1 160 ? 3.069 8.136 -8.697 1.00 44.81 160 GLY A CA 1
ATOM 1226 C C . GLY A 1 160 ? 4.431 8.767 -8.992 1.00 44.81 160 GLY A C 1
ATOM 1227 O O . GLY A 1 160 ? 4.520 9.788 -9.659 1.00 44.81 160 GLY A O 1
ATOM 1228 N N . SER A 1 161 ? 5.494 8.146 -8.494 1.00 36.78 161 SER A N 1
ATOM 1229 C CA . SER A 1 161 ? 6.851 8.291 -9.008 1.00 36.78 161 SER A CA 1
ATOM 1230 C C . SER A 1 161 ? 6.978 7.252 -10.127 1.00 36.78 161 SER A C 1
ATOM 1232 O O . SER A 1 161 ? 7.183 6.066 -9.873 1.00 36.78 161 SER A O 1
ATOM 1234 N N . CYS A 1 162 ? 6.441 7.592 -11.303 1.00 46.62 162 CYS A N 1
ATOM 1235 C CA . CYS A 1 162 ? 7.155 8.185 -12.446 1.00 46.62 162 CYS A CA 1
ATOM 1236 C C . CYS A 1 162 ? 7.999 7.171 -13.233 1.00 46.62 162 CYS A C 1
ATOM 1238 O O . CYS A 1 162 ? 9.221 7.253 -13.279 1.00 46.62 162 CYS A O 1
ATOM 1240 N N . SER A 1 163 ? 7.329 6.230 -13.900 1.00 41.53 163 SER A N 1
ATOM 1241 C CA . SER A 1 163 ? 7.917 5.520 -15.053 1.00 41.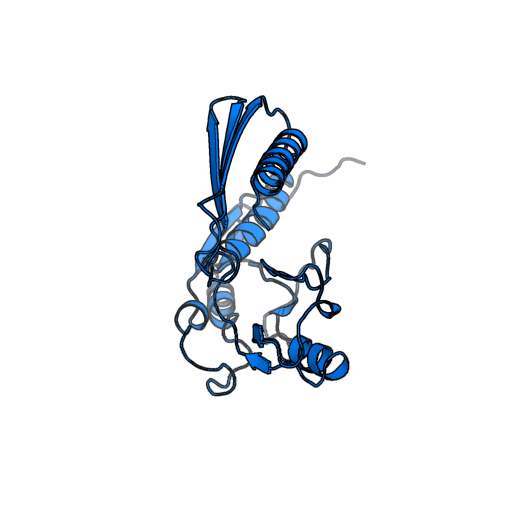53 163 SER A CA 1
ATOM 1242 C C . SER A 1 163 ? 6.892 5.110 -16.115 1.00 41.53 163 SER A C 1
ATOM 1244 O O . SER A 1 163 ? 7.273 4.916 -17.268 1.00 41.53 163 SER A O 1
ATOM 1246 N N . MET A 1 164 ? 5.597 5.039 -15.776 1.00 43.41 164 MET A N 1
ATOM 1247 C CA . MET A 1 164 ? 4.529 4.852 -16.759 1.00 43.41 164 MET A CA 1
ATOM 1248 C C . MET A 1 164 ? 3.784 6.177 -16.982 1.00 43.41 164 MET A C 1
ATOM 1250 O O . MET A 1 164 ? 3.132 6.665 -16.058 1.00 43.41 164 MET A O 1
ATOM 1254 N N . PRO A 1 165 ? 3.893 6.788 -18.168 1.00 54.19 165 PRO A N 1
ATOM 1255 C CA . PRO A 1 165 ? 3.335 8.106 -18.470 1.00 54.19 165 PRO A CA 1
ATOM 1256 C C . PRO A 1 165 ? 1.850 8.006 -18.849 1.00 54.19 165 PRO A C 1
ATOM 1258 O O . PRO A 1 165 ? 1.430 8.420 -19.927 1.00 54.19 165 PRO A O 1
ATOM 1261 N N . LEU A 1 166 ? 1.062 7.409 -17.951 1.00 54.53 166 LEU A N 1
ATOM 1262 C CA . LEU A 1 166 ? -0.369 7.161 -18.096 1.00 54.53 166 LEU A CA 1
ATOM 1263 C C . LEU A 1 166 ? -1.157 8.050 -17.123 1.00 54.53 166 LEU A C 1
ATOM 1265 O O . LEU A 1 166 ? -0.903 8.042 -15.920 1.00 54.53 166 LEU A O 1
ATOM 1269 N N . ALA A 1 167 ? -2.154 8.767 -17.635 1.00 57.59 167 ALA A N 1
ATOM 1270 C CA . ALA A 1 167 ? -3.138 9.517 -16.864 1.00 57.59 167 ALA A CA 1
ATOM 1271 C C . ALA A 1 167 ? -4.537 8.963 -17.151 1.00 57.59 167 ALA A C 1
ATOM 1273 O O . ALA A 1 167 ? -4.882 8.750 -18.308 1.00 57.59 167 ALA A O 1
ATOM 1274 N N . ALA A 1 168 ? -5.360 8.745 -16.126 1.00 66.19 168 ALA A N 1
ATOM 1275 C CA . ALA A 1 168 ? -6.751 8.325 -16.289 1.00 66.19 168 ALA A CA 1
ATOM 1276 C C . ALA A 1 168 ? -7.664 9.080 -15.313 1.00 66.19 168 ALA A C 1
ATOM 1278 O O . ALA A 1 168 ? -7.293 9.330 -14.168 1.00 66.19 168 ALA A O 1
ATOM 1279 N N . HIS A 1 169 ? -8.855 9.451 -15.778 1.00 64.25 169 HIS A N 1
ATOM 1280 C CA . HIS A 1 169 ? -9.856 10.226 -15.054 1.00 64.25 169 HIS A CA 1
ATOM 1281 C C . HIS A 1 169 ? -11.256 9.666 -15.322 1.00 64.25 169 HIS A C 1
ATOM 1283 O O . HIS A 1 169 ? -11.627 9.439 -16.475 1.00 64.25 169 HIS A O 1
ATOM 1289 N N . ALA A 1 170 ? -12.038 9.478 -14.260 1.00 74.62 170 ALA A N 1
ATOM 1290 C CA . ALA A 1 170 ? -13.373 8.894 -14.302 1.00 74.62 170 ALA A CA 1
ATOM 1291 C C . ALA A 1 170 ? -14.403 9.829 -13.655 1.00 74.62 170 ALA A C 1
ATOM 1293 O O . ALA A 1 170 ? -14.137 10.387 -12.593 1.00 74.62 170 ALA A O 1
ATOM 1294 N N . THR A 1 171 ? -15.592 9.956 -14.244 1.00 75.25 171 THR A N 1
ATOM 1295 C CA . THR A 1 171 ? -16.751 10.621 -13.625 1.00 75.25 171 THR A CA 1
ATOM 1296 C C . THR A 1 171 ? -17.989 9.752 -13.753 1.00 75.25 171 THR A C 1
ATOM 1298 O O . THR A 1 171 ? -18.249 9.223 -14.830 1.00 75.25 171 THR A O 1
ATOM 1301 N N . LEU A 1 172 ? -18.778 9.654 -12.686 1.00 78.69 172 LEU A N 1
ATOM 1302 C CA . LEU A 1 172 ? -20.041 8.921 -12.662 1.00 78.69 172 LEU A CA 1
ATOM 1303 C C . LEU A 1 172 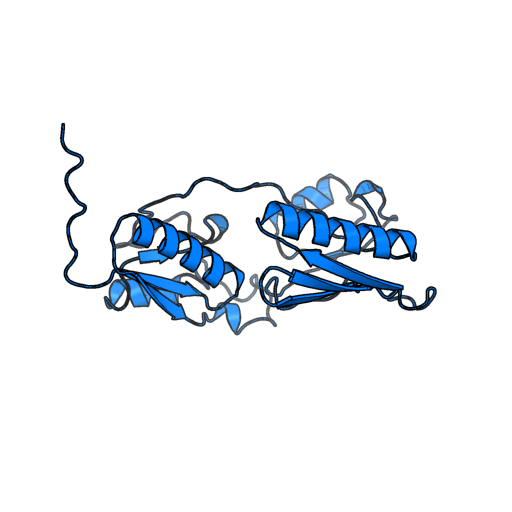? -21.195 9.916 -12.488 1.00 78.69 172 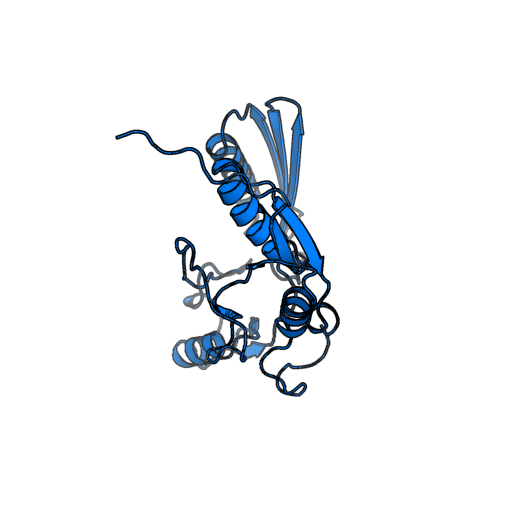LEU A C 1
ATOM 1305 O O . LEU A 1 172 ? -21.207 10.675 -11.518 1.00 78.69 172 LEU A O 1
ATOM 1309 N N . ALA A 1 173 ? -22.138 9.933 -13.430 1.00 88.38 173 ALA A N 1
ATOM 1310 C CA . ALA A 1 173 ? -23.329 10.778 -13.381 1.00 88.38 173 ALA A CA 1
ATOM 1311 C C . ALA A 1 173 ? -24.577 9.908 -13.565 1.00 88.38 173 ALA A C 1
ATOM 1313 O O . ALA A 1 173 ? -24.865 9.443 -14.666 1.00 88.38 173 ALA A O 1
ATOM 1314 N N . GLY A 1 174 ? -25.303 9.671 -12.470 1.00 90.69 174 GLY A N 1
ATOM 1315 C CA . GLY A 1 174 ? -26.336 8.637 -12.444 1.00 90.69 174 GLY A CA 1
ATOM 1316 C C . GLY A 1 174 ? -25.701 7.254 -12.573 1.00 90.69 174 GLY A C 1
ATOM 1317 O O . GLY A 1 174 ? -24.760 6.940 -11.848 1.00 90.69 174 GLY A O 1
ATOM 1318 N N . ASP A 1 175 ? -26.193 6.454 -13.510 1.00 91.50 175 ASP A N 1
ATOM 1319 C CA . ASP A 1 175 ? -25.621 5.161 -13.881 1.00 91.50 175 ASP A CA 1
ATOM 1320 C C . ASP A 1 175 ? -24.569 5.279 -14.991 1.00 91.50 175 ASP A C 1
ATOM 1322 O O . ASP A 1 175 ? -23.997 4.277 -15.379 1.00 91.50 175 ASP A O 1
ATOM 1326 N N . VAL A 1 176 ? -24.257 6.468 -15.512 1.00 92.00 176 VAL A N 1
ATOM 1327 C CA . VAL A 1 176 ? -23.309 6.598 -16.628 1.00 92.00 176 VAL A CA 1
ATOM 1328 C C . VAL A 1 176 ? -21.903 6.908 -16.129 1.00 92.00 176 VAL A C 1
ATOM 1330 O O . VAL A 1 176 ? -21.628 8.002 -15.628 1.00 92.00 176 VAL A O 1
ATOM 1333 N N . LEU A 1 177 ? -20.987 5.957 -16.319 1.00 86.38 177 LEU A N 1
ATOM 1334 C CA . LEU A 1 177 ? -19.557 6.127 -16.085 1.00 86.38 177 LEU A CA 1
ATOM 1335 C C . LEU A 1 177 ? -18.890 6.659 -17.349 1.00 86.38 177 LEU A C 1
ATOM 1337 O O . LEU A 1 177 ? -19.000 6.077 -18.423 1.00 86.38 177 LEU A O 1
ATOM 1341 N N . SER A 1 178 ? -18.166 7.763 -17.210 1.00 86.00 178 SER A N 1
ATOM 1342 C CA . SER A 1 178 ? -17.343 8.359 -18.258 1.00 86.00 178 SER A CA 1
ATOM 1343 C C . SER A 1 178 ? -15.877 8.275 -17.863 1.00 86.00 178 SER A C 1
ATOM 1345 O O . SER A 1 178 ? -15.499 8.748 -16.796 1.00 86.00 178 SER A O 1
ATOM 1347 N N . LEU A 1 179 ? -15.045 7.707 -18.727 1.00 78.25 179 LEU A N 1
ATOM 1348 C CA . LEU A 1 179 ? -13.612 7.536 -18.529 1.00 78.25 179 LEU A CA 1
ATOM 1349 C C . LEU A 1 179 ? -12.854 8.270 -19.628 1.00 78.25 179 LEU A C 1
ATOM 1351 O O . LEU A 1 179 ? -13.217 8.208 -20.801 1.00 78.25 179 LEU A O 1
ATOM 1355 N N . ARG A 1 180 ? -11.779 8.951 -19.249 1.00 76.94 180 ARG A N 1
ATOM 1356 C CA . ARG A 1 180 ? -10.803 9.546 -20.162 1.00 76.94 180 ARG A CA 1
ATOM 1357 C C . ARG A 1 180 ? -9.423 9.144 -19.698 1.00 76.94 180 ARG A C 1
ATOM 1359 O O . ARG A 1 180 ? -9.121 9.274 -18.517 1.00 76.94 180 ARG A O 1
ATOM 1366 N N . ALA A 1 181 ? -8.590 8.685 -20.610 1.00 72.94 181 ALA A N 1
ATOM 1367 C CA . ALA A 1 181 ? -7.216 8.350 -20.319 1.00 72.94 181 ALA A CA 1
ATOM 1368 C C . ALA A 1 181 ? -6.292 8.865 -21.418 1.00 72.94 181 ALA A C 1
ATOM 1370 O O . ALA A 1 181 ? -6.704 9.061 -22.562 1.00 72.94 181 ALA A O 1
ATOM 1371 N N . ALA A 1 182 ? -5.047 9.109 -21.045 1.00 73.50 182 ALA A N 1
ATOM 1372 C CA . ALA A 1 182 ? -4.004 9.583 -21.922 1.00 73.50 182 ALA A CA 1
ATOM 1373 C C . ALA A 1 182 ? -2.701 8.874 -21.581 1.00 73.50 182 ALA A C 1
ATOM 1375 O O . ALA A 1 182 ? -2.384 8.680 -20.409 1.00 73.50 182 ALA A O 1
ATOM 1376 N N . TRP A 1 183 ? -1.942 8.517 -22.601 1.00 73.25 183 TRP A N 1
ATOM 1377 C CA . TRP A 1 183 ? -0.614 7.948 -22.476 1.00 73.25 183 TRP A CA 1
ATOM 1378 C C . TRP A 1 183 ? 0.343 8.760 -23.348 1.00 73.25 183 TRP A C 1
ATOM 1380 O O . TRP A 1 183 ? 0.010 9.080 -24.490 1.00 73.25 183 TRP A O 1
ATOM 1390 N N . GLY A 1 184 ? 1.503 9.143 -22.818 1.00 59.62 184 GLY A N 1
ATOM 1391 C CA . GLY A 1 184 ? 2.482 9.951 -23.551 1.00 59.62 184 GLY A CA 1
ATOM 1392 C C . GLY A 1 184 ? 3.860 9.318 -23.552 1.00 59.62 184 GLY A C 1
ATOM 1393 O O . GLY A 1 184 ? 4.359 8.978 -22.501 1.00 59.62 184 GLY A O 1
ATOM 1394 N N . ASP A 1 185 ? 4.516 9.205 -24.697 1.00 58.59 185 ASP A N 1
ATOM 1395 C CA . ASP A 1 185 ? 5.875 8.668 -24.765 1.00 58.59 185 ASP A CA 1
ATOM 1396 C C . ASP A 1 185 ? 6.871 9.579 -24.001 1.00 58.59 185 ASP A C 1
ATOM 1398 O O . ASP A 1 185 ? 7.004 10.758 -24.350 1.00 58.59 185 ASP A O 1
ATOM 1402 N N . PRO A 1 186 ? 7.576 9.080 -22.963 1.00 51.19 186 PRO A N 1
ATOM 1403 C CA . PRO A 1 186 ? 8.465 9.903 -22.147 1.00 51.19 186 PRO A CA 1
ATOM 1404 C C . PRO A 1 186 ? 9.772 10.258 -22.876 1.00 51.19 186 PRO A C 1
ATOM 1406 O O . PRO A 1 186 ? 10.512 11.125 -22.411 1.00 51.19 186 PRO A O 1
ATOM 1409 N N . GLU A 1 187 ? 10.045 9.619 -24.018 1.00 54.75 187 GLU A N 1
ATOM 1410 C CA . GLU A 1 187 ? 11.222 9.833 -24.864 1.00 54.75 187 GLU A CA 1
ATOM 1411 C C . GLU A 1 187 ? 10.907 10.731 -26.081 1.00 54.75 187 GLU A C 1
ATOM 1413 O O . GLU A 1 187 ? 11.815 11.140 -26.806 1.00 54.75 187 GLU A O 1
ATOM 1418 N N . GLY A 1 188 ? 9.635 11.120 -26.261 1.00 51.50 188 GLY A N 1
ATOM 1419 C CA . GLY A 1 188 ? 9.190 12.136 -27.222 1.00 51.50 188 GLY A CA 1
ATOM 1420 C C . GLY A 1 188 ? 9.100 11.677 -28.681 1.00 51.50 188 GLY A C 1
ATOM 1421 O O . GLY A 1 188 ? 8.987 12.525 -29.570 1.00 51.50 188 GLY A O 1
ATOM 1422 N N . ALA A 1 189 ? 9.146 10.370 -28.949 1.00 52.03 189 ALA A N 1
ATOM 1423 C CA . ALA A 1 189 ? 9.061 9.826 -30.301 1.00 52.03 189 ALA A CA 1
ATOM 1424 C C . ALA A 1 189 ? 7.608 9.653 -30.794 1.00 52.03 189 ALA A C 1
ATOM 1426 O O . ALA A 1 189 ? 7.381 9.666 -32.006 1.00 52.03 189 ALA A O 1
ATOM 1427 N N . VAL A 1 190 ? 6.618 9.553 -29.893 1.00 55.53 190 VAL A N 1
ATOM 1428 C CA . VAL A 1 190 ? 5.184 9.418 -30.234 1.00 55.53 190 VAL A CA 1
ATOM 1429 C C . VAL A 1 190 ? 4.333 10.565 -29.667 1.00 55.53 190 VAL A C 1
ATOM 1431 O O . VAL A 1 190 ? 4.529 11.028 -28.544 1.00 55.53 190 VAL A O 1
ATOM 1434 N N . GLN A 1 191 ? 3.352 11.032 -30.450 1.00 59.44 191 GLN A N 1
ATOM 1435 C CA . GLN A 1 191 ? 2.376 12.043 -30.023 1.00 59.44 191 GLN A CA 1
ATOM 1436 C C . GLN A 1 191 ? 1.455 11.486 -28.917 1.00 59.44 191 GLN A C 1
ATOM 1438 O O . GLN A 1 191 ? 1.106 10.310 -28.941 1.00 59.44 191 GLN A O 1
ATOM 1443 N N . LEU A 1 192 ? 1.041 12.334 -27.965 1.00 67.62 192 LEU A N 1
ATOM 1444 C CA . LEU A 1 192 ? 0.158 11.971 -26.844 1.00 67.62 192 LEU A CA 1
ATOM 1445 C C . LEU A 1 192 ? -1.093 11.207 -27.321 1.00 67.62 192 LEU A C 1
ATOM 1447 O O . LEU A 1 192 ? -1.929 11.755 -28.045 1.00 67.62 192 LEU A O 1
ATOM 1451 N N . VAL A 1 193 ? -1.246 9.965 -26.864 1.00 75.12 193 VAL A N 1
ATOM 1452 C CA . VAL A 1 193 ? -2.358 9.081 -27.221 1.00 75.12 193 VAL A CA 1
ATOM 1453 C C . VAL A 1 193 ? -3.479 9.268 -26.212 1.00 75.12 193 VAL A C 1
ATOM 1455 O O . VAL A 1 193 ? -3.261 9.120 -25.015 1.00 75.12 193 VAL A O 1
ATOM 1458 N N . ASN A 1 194 ? -4.685 9.586 -26.678 1.00 81.31 194 ASN A N 1
ATOM 1459 C CA . ASN A 1 194 ? -5.845 9.808 -25.818 1.00 81.31 194 ASN A CA 1
ATOM 1460 C C . ASN A 1 194 ? -6.956 8.813 -26.151 1.00 81.31 194 ASN A C 1
ATOM 1462 O O . ASN A 1 194 ? -7.205 8.532 -27.321 1.00 81.31 194 ASN A O 1
ATOM 1466 N N . ALA A 1 195 ? -7.665 8.345 -25.129 1.00 85.12 195 ALA A N 1
ATOM 1467 C CA . ALA A 1 195 ? -8.866 7.537 -25.268 1.00 85.12 195 ALA A CA 1
ATOM 1468 C C . ALA A 1 195 ? -9.942 8.017 -24.295 1.00 85.12 195 ALA A C 1
ATOM 1470 O O . ALA A 1 195 ? -9.653 8.451 -23.179 1.00 85.12 195 ALA A O 1
ATOM 1471 N N . ALA A 1 196 ? -11.199 7.930 -24.710 1.00 88.94 196 ALA A N 1
ATOM 1472 C CA . ALA A 1 196 ? -12.333 8.234 -23.857 1.00 88.94 196 ALA A CA 1
ATOM 1473 C C . ALA A 1 196 ? -13.492 7.297 -24.175 1.00 88.94 196 ALA A C 1
ATOM 1475 O O . ALA A 1 196 ? -13.766 7.031 -25.343 1.00 88.94 196 ALA A O 1
ATOM 1476 N N . ILE A 1 197 ? -14.193 6.841 -23.142 1.00 88.81 197 ILE A N 1
ATOM 1477 C CA . ILE A 1 197 ? -15.427 6.073 -23.292 1.00 88.81 197 ILE A CA 1
ATOM 1478 C C . ILE A 1 197 ? -16.453 6.552 -22.275 1.00 88.81 197 ILE A C 1
ATOM 1480 O O . ILE A 1 197 ? -16.110 7.114 -21.233 1.00 88.81 197 ILE A O 1
ATOM 1484 N N . SER A 1 198 ? -17.731 6.359 -22.563 1.00 92.56 198 SER A N 1
ATOM 1485 C CA . SER A 1 198 ? -18.791 6.559 -21.581 1.00 92.56 198 SER A CA 1
ATOM 1486 C C . SER A 1 198 ? -19.887 5.532 -21.798 1.00 92.56 198 SER A C 1
ATOM 1488 O O . SER A 1 198 ? -20.196 5.201 -22.941 1.00 92.56 198 SER A O 1
ATOM 1490 N N . GLY A 1 199 ? -20.457 5.022 -20.715 1.00 93.25 199 GLY A N 1
ATOM 1491 C CA . GLY A 1 199 ? -21.437 3.947 -20.773 1.00 93.25 199 GLY A CA 1
ATOM 1492 C C . GLY A 1 199 ? -22.192 3.800 -19.464 1.00 93.25 199 GLY A C 1
ATOM 1493 O O . GLY A 1 199 ? -21.694 4.189 -18.408 1.00 93.25 199 GLY A O 1
ATOM 1494 N N . ALA A 1 200 ? -23.409 3.270 -19.554 1.00 92.50 200 ALA A N 1
ATOM 1495 C CA . ALA A 1 200 ? -24.185 2.916 -18.377 1.00 92.50 200 ALA A CA 1
ATOM 1496 C C . ALA A 1 200 ? -23.515 1.734 -17.663 1.00 92.50 200 ALA A C 1
ATOM 1498 O O . ALA A 1 200 ? -23.136 0.751 -18.297 1.00 92.50 200 ALA A O 1
ATOM 1499 N N . VAL A 1 201 ? -23.368 1.851 -16.352 1.00 89.88 201 VAL A N 1
ATOM 1500 C CA . VAL A 1 201 ? -22.792 0.866 -15.453 1.00 89.88 201 VAL A CA 1
ATOM 1501 C C . VAL A 1 201 ? -23.775 0.641 -14.314 1.00 89.88 201 VAL A C 1
ATOM 1503 O O . VAL A 1 201 ? -24.199 1.562 -13.618 1.00 89.88 201 VAL A O 1
ATOM 1506 N N . SER A 1 202 ? -24.160 -0.614 -14.138 1.00 88.19 202 SER A N 1
ATOM 1507 C CA . SER A 1 202 ? -25.056 -1.055 -13.067 1.00 88.19 202 SER A CA 1
ATOM 1508 C C . SER A 1 202 ? -24.337 -1.939 -12.048 1.00 88.19 202 SER A C 1
ATOM 1510 O O . SER A 1 202 ? -24.865 -2.214 -10.970 1.00 88.19 202 SER A O 1
ATOM 1512 N N . SER A 1 203 ? -23.111 -2.355 -12.375 1.00 87.50 203 SER A N 1
ATOM 1513 C CA . SER A 1 203 ? -22.254 -3.189 -11.548 1.00 87.50 203 SER A CA 1
ATOM 1514 C C . SER A 1 203 ? -20.787 -2.756 -11.628 1.00 87.50 203 SER A C 1
ATOM 1516 O O . SER A 1 203 ? -20.374 -2.019 -12.525 1.00 87.50 203 SER A O 1
ATOM 1518 N N . LEU A 1 204 ? -19.979 -3.244 -10.683 1.00 73.81 204 LEU A N 1
ATOM 1519 C CA . LEU A 1 204 ? -18.527 -3.054 -10.717 1.00 73.81 204 LEU A CA 1
ATOM 1520 C C . LEU A 1 204 ? -17.887 -3.735 -11.936 1.00 73.81 204 LEU A C 1
ATOM 1522 O O . LEU A 1 204 ? -16.920 -3.199 -12.467 1.00 73.81 204 LEU A O 1
ATOM 1526 N N . GLN A 1 205 ? -18.457 -4.849 -12.409 1.00 78.75 205 GLN A N 1
ATOM 1527 C CA . GLN A 1 205 ? -17.995 -5.527 -13.621 1.00 78.75 205 GLN A CA 1
ATOM 1528 C C . GLN A 1 205 ? -18.199 -4.642 -14.855 1.00 78.75 205 GLN A C 1
ATOM 1530 O O . GLN A 1 205 ? -17.282 -4.495 -15.652 1.00 78.75 205 GLN A O 1
ATOM 1535 N N . ASP A 1 206 ? -19.353 -3.975 -14.969 1.00 80.44 206 ASP A N 1
ATOM 1536 C CA . ASP A 1 206 ? -19.631 -3.065 -16.091 1.00 80.44 206 ASP A CA 1
ATOM 1537 C C . ASP A 1 206 ? -18.620 -1.903 -16.119 1.00 80.44 206 ASP A C 1
ATOM 1539 O O . ASP A 1 206 ? -18.159 -1.481 -17.179 1.00 80.44 206 ASP A O 1
ATOM 1543 N N . ALA A 1 207 ? -18.256 -1.389 -14.939 1.00 74.69 207 ALA A N 1
ATOM 1544 C CA . ALA A 1 207 ? -17.259 -0.334 -14.792 1.00 74.69 207 ALA A CA 1
ATOM 1545 C C . ALA A 1 207 ? -15.837 -0.810 -15.138 1.00 74.69 207 ALA A C 1
ATOM 1547 O O . ALA A 1 207 ? -15.078 -0.070 -15.771 1.00 74.69 207 ALA A O 1
ATOM 1548 N N . GLU A 1 208 ? -15.479 -2.035 -14.748 1.00 74.06 208 GLU A N 1
ATOM 1549 C CA . GLU A 1 208 ? -14.196 -2.661 -15.079 1.00 74.06 208 GLU A CA 1
ATOM 1550 C C . GLU A 1 208 ? -14.074 -2.931 -16.582 1.00 74.06 208 GLU A C 1
ATOM 1552 O O . GLU A 1 208 ? -13.062 -2.578 -17.193 1.00 74.06 208 GLU A O 1
ATOM 1557 N N . ASP A 1 209 ? -15.134 -3.448 -17.201 1.00 83.44 209 ASP A N 1
ATOM 1558 C CA . ASP A 1 209 ? -15.204 -3.688 -18.641 1.00 83.44 209 ASP A CA 1
ATOM 1559 C C . ASP A 1 209 ? -15.041 -2.375 -19.423 1.00 83.44 209 ASP A C 1
ATOM 1561 O O . ASP A 1 209 ? -14.312 -2.327 -20.419 1.00 83.44 209 ASP A O 1
ATOM 1565 N N . LEU A 1 210 ? -15.647 -1.279 -18.946 1.00 81.25 210 LEU A N 1
ATOM 1566 C CA . LEU A 1 210 ? -15.446 0.061 -19.504 1.00 81.25 210 LEU A CA 1
ATOM 1567 C C . LEU A 1 210 ? -13.987 0.537 -19.359 1.00 81.25 210 LEU A C 1
ATOM 1569 O O . LEU A 1 210 ? -13.425 1.126 -20.286 1.00 81.25 210 LEU A O 1
ATOM 1573 N N . GLY A 1 211 ? -13.357 0.259 -18.214 1.00 72.31 211 GLY A N 1
ATOM 1574 C CA . GLY A 1 211 ? -11.944 0.553 -17.954 1.00 72.31 211 GLY A CA 1
ATOM 1575 C C . GLY A 1 211 ? -10.997 -0.183 -18.900 1.00 72.31 211 GLY A C 1
ATOM 1576 O O . GLY A 1 211 ? -10.100 0.427 -19.491 1.00 72.31 211 GLY A O 1
ATOM 1577 N N . LEU A 1 212 ? -11.234 -1.479 -19.106 1.00 75.31 212 LEU A N 1
ATOM 1578 C CA . LEU A 1 212 ? -10.475 -2.305 -20.044 1.00 75.31 212 LEU A CA 1
ATOM 1579 C C . LEU A 1 212 ? -10.657 -1.836 -21.490 1.00 75.31 212 LEU A C 1
ATOM 1581 O O . LEU A 1 212 ? -9.694 -1.832 -22.258 1.00 75.31 212 LEU A O 1
ATOM 1585 N N . GLN A 1 213 ? -11.856 -1.385 -21.863 1.00 83.00 213 GLN A N 1
ATOM 1586 C CA . GLN A 1 213 ? -12.106 -0.831 -23.195 1.00 83.00 213 GLN A CA 1
ATOM 1587 C C . GLN A 1 213 ? -11.295 0.446 -23.452 1.00 83.00 213 GLN A C 1
ATOM 1589 O O . GLN A 1 213 ? -10.632 0.537 -24.484 1.00 83.00 213 GLN A O 1
ATOM 1594 N N . VAL A 1 214 ? -11.244 1.394 -22.507 1.00 80.12 214 VAL A N 1
ATOM 1595 C CA . VAL A 1 214 ? -10.382 2.590 -22.641 1.00 80.12 214 VAL A CA 1
ATOM 1596 C C . VAL A 1 214 ? -8.906 2.216 -22.745 1.00 80.12 214 VAL A C 1
ATOM 1598 O O . VAL A 1 214 ? -8.178 2.804 -23.544 1.00 80.12 214 VAL A O 1
ATOM 1601 N N . ALA A 1 215 ? -8.454 1.226 -21.973 1.00 72.56 215 ALA A N 1
ATOM 1602 C CA . ALA A 1 215 ? -7.075 0.749 -22.039 1.00 72.56 215 ALA A CA 1
ATOM 1603 C C . ALA A 1 215 ? -6.745 0.103 -23.398 1.00 72.56 215 ALA A C 1
ATOM 1605 O O . ALA A 1 215 ? -5.650 0.304 -23.928 1.00 72.56 215 ALA A O 1
ATOM 1606 N N . HIS A 1 216 ? -7.684 -0.638 -23.994 1.00 81.94 216 HIS A N 1
ATOM 1607 C CA . HIS A 1 216 ? -7.532 -1.173 -25.348 1.00 81.94 216 HIS A CA 1
ATOM 1608 C C . HIS A 1 216 ? -7.498 -0.072 -26.412 1.00 81.94 216 HIS A C 1
ATOM 1610 O O . HIS A 1 216 ? -6.687 -0.160 -27.333 1.00 81.94 216 HIS A O 1
ATOM 1616 N N . GLU A 1 217 ? -8.311 0.976 -26.278 1.00 79.81 217 GLU A N 1
ATOM 1617 C CA . GLU A 1 217 ? -8.296 2.114 -27.205 1.00 79.81 217 GLU A CA 1
ATOM 1618 C C . GLU A 1 217 ? -6.984 2.904 -27.130 1.00 79.81 217 GLU A C 1
ATOM 1620 O O . GLU A 1 217 ? -6.421 3.253 -28.168 1.00 79.81 217 GLU A O 1
ATOM 1625 N N . LEU A 1 218 ? -6.417 3.090 -25.932 1.00 73.75 218 LEU A N 1
ATOM 1626 C CA . LEU A 1 218 ? -5.067 3.643 -25.795 1.00 73.75 218 LEU A CA 1
ATOM 1627 C C . LEU A 1 218 ? -4.035 2.784 -26.533 1.00 73.75 218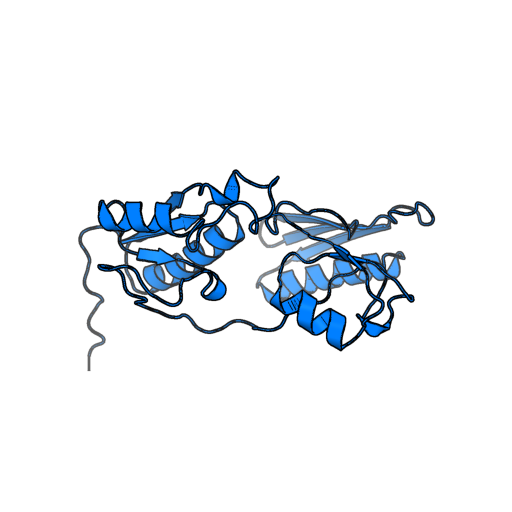 LEU A C 1
ATOM 1629 O O . LEU A 1 218 ? -3.240 3.311 -27.311 1.00 73.75 218 LEU A O 1
ATOM 1633 N N . LYS A 1 219 ? -4.073 1.459 -26.350 1.00 75.56 219 LYS A N 1
ATOM 1634 C CA . LYS A 1 219 ? -3.153 0.542 -27.041 1.00 75.56 219 LYS A CA 1
ATOM 1635 C C . LYS A 1 219 ? -3.320 0.577 -28.561 1.00 75.56 219 LYS A C 1
ATOM 1637 O O . LYS A 1 219 ? -2.328 0.585 -29.284 1.00 75.56 219 LYS A O 1
ATOM 1642 N N . ARG A 1 220 ? -4.557 0.662 -29.066 1.00 80.75 220 ARG A N 1
ATOM 1643 C CA . ARG A 1 220 ? -4.834 0.852 -30.505 1.00 80.75 220 ARG A CA 1
ATOM 1644 C C . ARG A 1 220 ? -4.282 2.175 -31.033 1.00 80.75 220 ARG A C 1
ATOM 1646 O O . ARG A 1 220 ? -3.837 2.222 -32.176 1.00 80.75 220 ARG A O 1
ATOM 1653 N N . GLY A 1 221 ? -4.311 3.225 -30.216 1.00 69.81 221 GLY A N 1
ATOM 1654 C CA . GLY A 1 221 ? -3.775 4.545 -30.543 1.00 69.81 221 GLY A CA 1
ATOM 1655 C C . GLY A 1 221 ? -2.247 4.651 -30.483 1.00 69.81 221 GLY A C 1
ATOM 1656 O O . GLY A 1 221 ? -1.718 5.719 -30.772 1.00 69.81 221 GLY A O 1
ATOM 1657 N N . GLY A 1 222 ? -1.541 3.569 -30.136 1.00 70.56 222 GLY A N 1
ATOM 1658 C CA . GLY A 1 222 ? -0.078 3.523 -30.088 1.00 70.56 222 GLY A CA 1
ATOM 1659 C C . GLY A 1 222 ? 0.521 3.638 -28.685 1.00 70.56 222 GLY A C 1
ATOM 1660 O O . GLY A 1 222 ? 1.746 3.686 -28.565 1.00 70.56 222 GLY A O 1
ATOM 1661 N N . ALA A 1 223 ? -0.308 3.656 -27.634 1.00 61.56 223 ALA A N 1
ATOM 1662 C CA . ALA A 1 223 ? 0.176 3.557 -26.262 1.00 61.56 223 ALA A CA 1
ATOM 1663 C C . ALA A 1 223 ? 0.763 2.169 -26.001 1.00 61.56 223 ALA A C 1
ATOM 1665 O O . ALA A 1 223 ? 0.147 1.157 -26.348 1.00 61.56 223 ALA A O 1
ATOM 1666 N N . HIS A 1 224 ? 1.930 2.124 -25.371 1.00 57.44 224 HIS A N 1
ATOM 1667 C CA . HIS A 1 224 ? 2.625 0.885 -25.039 1.00 57.44 224 HIS A CA 1
ATOM 1668 C C . HIS A 1 224 ? 3.047 0.835 -23.567 1.00 57.44 224 HIS A C 1
ATOM 1670 O O . HIS A 1 224 ? 3.190 1.906 -22.930 1.00 57.44 224 HIS A O 1
#

Nearest PDB structures (foldseek):
  4htg-assembly1_A  TM=6.595E-01  e=7.535E-11  Arabidopsis thaliana
  4mlq-assembly1_A  TM=5.673E-01  e=3.587E-10  Priestia megaterium
  6xty-assembly1_E  TM=7.056E-01  e=3.366E-01  Homo sapiens
  6p4t-assembly1_B  TM=5.027E-01  e=2.622E-01  Salmonella enterica subsp. enterica serovar Typhi str. CT18
  6p4p-assembly1_B  TM=5.088E-01  e=3.366E-01  Salmonella enterica subsp. enterica serovar Typhi str. CT18

Foldseek 3Di:
DDPPQDPADPDAAEEEFEPFPVGVVQVVVVCVVVVVSPGHYHYDYDHFVVNVPQDDQCVVVDDLQRPPVVVVVCCVVVVHVYYGDDPVSDDPDDPPPDDPPDDDDDDDPDDDDDAQPAPDLVRDDFQEEDEDSDPVVVVVSCVVRVRYHYHYDDDRPVPPPDGWQKDKDWDDDPQKIKIKMWGDDPVHPDDIQIFIDIDGHPDPVSVVVRVVVRVVSSVVSPGD